Pro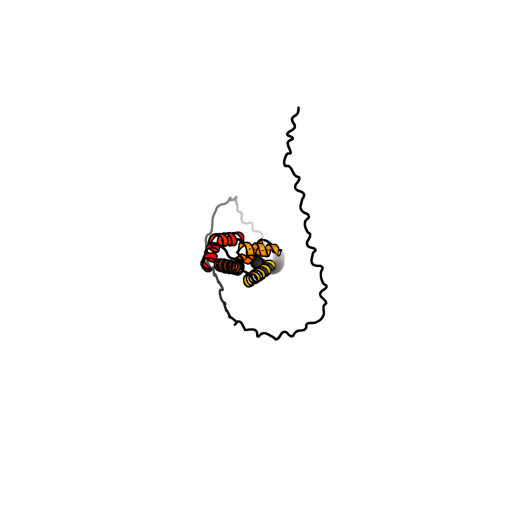tein AF-A0A543I380-F1 (afdb_monomer)

pLDDT: mean 70.92, std 23.46, range [30.67, 98.81]

Nearest PDB structures (foldseek):
  4eqq-assembly1_B  TM=8.992E-01  e=3.651E-05  Streptococcus phage TP-J34

Secondary structure (DSSP, 8-state):
--------------PPPP---PPP-----------------PPPPPPPP------------------------------------------------HHHHHHHHHHHHHHHHHHHHHHHHHHHHHHHHHHHHHHHHHHHHHHHHHHHHHHHHHHHHHHHHHHHHHHHHTSPPHHHHHHHHHHHHHHHHS---HHHHHHHHHHTT--HHHHHHHHHHS---HHHHHHHHHHHHHHHS---HHHHHHHHHHTT--HHHHHHHHHHTT-

Solvent-accessible surface area (backbone atoms only — not comparable to full-atom values): 17000 Å² total; per-residue (Å²): 139,77,91,80,90,74,88,78,79,91,72,76,81,83,73,80,75,82,78,80,76,77,76,76,84,77,80,74,81,82,74,93,68,86,80,94,71,84,83,75,84,81,83,82,80,83,81,80,88,81,88,79,90,82,83,87,80,87,83,85,80,87,86,87,81,85,84,87,90,85,86,90,89,81,90,84,87,85,82,86,88,84,88,84,89,79,91,83,86,85,86,91,78,81,80,86,60,77,73,60,56,64,56,47,57,52,51,52,52,55,47,53,53,50,51,52,53,50,50,55,50,50,53,51,52,50,50,55,50,50,54,49,53,51,50,56,51,50,53,49,49,54,50,53,50,51,50,52,51,51,53,50,50,53,52,52,53,50,54,52,51,52,55,50,50,54,52,55,72,71,46,82,48,71,67,32,54,53,36,31,56,51,53,51,55,44,60,74,74,44,60,50,26,75,55,38,47,32,51,51,35,36,73,72,69,40,51,70,66,33,17,47,48,18,63,71,69,52,94,71,64,58,46,58,26,28,26,49,41,42,43,56,47,56,76,77,44,91,68,54,62,66,56,48,30,53,50,35,38,72,49,43,29,51,72,67,28,15,51,47,4,38,46,71,69,75,79

Mean predicted aligned error: 21.41 Å

InterPro domains:
  IPR009148 Peptidoglycan hydrolase PcsB-like [PR01852] (142-169)
  IPR009148 Peptidoglycan hydrolase PcsB-like [PR01852] (253-267)
  IPR011434 Putative host cell surface-exposed lipoprotein Ltp-like, HTH region [PF07553] (176-218)
  IPR011434 Putative host cell surface-exposed lipoprotein Ltp-like, HTH region [PF07553] (221-264)
  IPR036388 Winged helix-like DNA-binding domain superfamily [G3DSA:1.10.10.10] (176-219)
  IPR036388 Winged helix-like DNA-binding domain superfamily [G3DSA:1.10.10.10] (220-265)

Radius of gyration: 53.03 Å; Cα contacts (8 Å, |Δi|>4): 114; chains: 1; bounding box: 110×85×146 Å

Structure (mmCIF, N/CA/C/O backbone):
data_AF-A0A543I380-F1
#
_entry.id   AF-A0A543I380-F1
#
loop_
_atom_site.group_PDB
_atom_site.id
_atom_site.type_symbol
_atom_site.label_atom_id
_atom_site.label_alt_id
_atom_site.label_comp_id
_atom_site.label_asym_id
_atom_site.label_entity_id
_atom_site.label_seq_id
_atom_site.pdbx_PDB_ins_code
_atom_site.Cartn_x
_atom_site.Cartn_y
_atom_site.Cartn_z
_atom_site.occupancy
_atom_site.B_iso_or_equiv
_atom_site.auth_seq_id
_atom_site.auth_comp_id
_atom_site.auth_asym_id
_atom_site.auth_atom_id
_atom_site.pdbx_PDB_model_num
ATOM 1 N N . MET A 1 1 ? -52.639 55.694 26.201 1.00 44.25 1 MET A N 1
ATOM 2 C CA . MET A 1 1 ? -51.298 56.238 25.906 1.00 44.25 1 MET A CA 1
ATOM 3 C C . MET A 1 1 ? -50.280 55.361 26.609 1.00 44.25 1 MET A C 1
ATOM 5 O O . MET A 1 1 ? -50.322 55.322 27.825 1.00 44.25 1 MET A O 1
ATOM 9 N N . SER A 1 2 ? -49.393 54.614 25.975 1.00 48.31 2 SER A N 1
ATOM 10 C CA . SER A 1 2 ? -49.110 54.415 24.557 1.00 48.31 2 SER A CA 1
ATOM 11 C C . SER A 1 2 ? -48.321 53.112 24.439 1.00 48.31 2 SER A C 1
ATOM 13 O O . SER A 1 2 ? -47.555 52.766 25.337 1.00 48.31 2 SER A O 1
ATOM 15 N N . ASP A 1 3 ? -48.553 52.423 23.333 1.00 62.22 3 ASP A N 1
ATOM 16 C CA . ASP A 1 3 ? -47.834 51.265 22.817 1.00 62.22 3 ASP A CA 1
ATOM 17 C C . ASP A 1 3 ? -46.313 51.456 22.817 1.00 62.22 3 ASP A C 1
ATOM 19 O O . ASP A 1 3 ? -45.864 52.564 22.557 1.00 62.22 3 ASP A O 1
ATOM 23 N N . TYR A 1 4 ? -45.544 50.384 23.044 1.00 48.34 4 TYR A N 1
ATOM 24 C CA . TYR A 1 4 ? -44.313 50.070 22.297 1.00 48.34 4 TYR A CA 1
ATOM 25 C C . TYR A 1 4 ? -43.830 48.654 22.673 1.00 48.34 4 TYR A C 1
ATOM 27 O O . TYR A 1 4 ? -42.981 48.454 23.538 1.00 48.34 4 TYR A O 1
ATOM 35 N N . TRP A 1 5 ? -44.405 47.650 22.006 1.00 46.34 5 TRP A N 1
ATOM 36 C CA . TRP A 1 5 ? -43.743 46.366 21.777 1.00 46.34 5 TRP A CA 1
ATOM 37 C C . TRP A 1 5 ? -42.721 46.579 20.655 1.00 46.34 5 TRP A C 1
ATOM 39 O O . TRP A 1 5 ? -43.101 46.715 19.496 1.00 46.34 5 TRP A O 1
ATOM 49 N N . GLY A 1 6 ? -41.439 46.670 21.007 1.00 54.97 6 GLY A N 1
ATOM 50 C CA . GLY A 1 6 ? -40.334 46.713 20.052 1.00 54.97 6 GLY A CA 1
ATOM 51 C C . GLY A 1 6 ? -39.779 45.313 19.817 1.00 54.97 6 GLY A C 1
ATOM 52 O O . GLY A 1 6 ? -39.240 44.702 20.738 1.00 54.97 6 GLY A O 1
ATOM 53 N N . GLN A 1 7 ? -39.934 44.823 18.585 1.00 57.09 7 GLN A N 1
ATOM 54 C CA . GLN A 1 7 ? -39.141 43.752 17.985 1.00 57.09 7 GLN A CA 1
ATOM 55 C C . GLN A 1 7 ? -37.654 43.884 18.358 1.00 57.09 7 GLN A C 1
ATOM 57 O O . GLN A 1 7 ? -37.026 44.870 17.989 1.00 57.09 7 GLN A O 1
ATOM 62 N N . ASN A 1 8 ? -37.096 42.859 19.004 1.00 52.56 8 ASN A N 1
ATOM 63 C CA . ASN A 1 8 ? -35.673 42.546 18.908 1.00 52.56 8 ASN A CA 1
ATOM 64 C C . ASN A 1 8 ? -35.561 41.259 18.089 1.00 52.56 8 ASN A C 1
ATOM 66 O O . ASN A 1 8 ? -35.921 40.168 18.533 1.00 52.56 8 ASN A O 1
ATOM 70 N N . ASP A 1 9 ? -35.139 41.437 16.848 1.00 55.06 9 ASP A N 1
ATOM 71 C CA . ASP A 1 9 ? -34.677 40.417 15.930 1.00 55.06 9 ASP A CA 1
ATOM 72 C C . ASP A 1 9 ? -33.408 39.754 16.482 1.00 55.06 9 ASP A C 1
ATOM 74 O O . ASP A 1 9 ? -32.369 40.372 16.693 1.00 55.06 9 ASP A O 1
ATOM 78 N N . GLY A 1 10 ? -33.509 38.453 16.752 1.00 55.81 10 GLY A N 1
ATOM 79 C CA . GLY A 1 10 ? -32.414 37.617 17.234 1.00 55.81 10 GLY A CA 1
ATOM 80 C C . GLY A 1 10 ? -31.362 37.334 16.162 1.00 55.81 10 GLY A C 1
ATOM 81 O O . GLY A 1 10 ? -31.196 36.188 15.751 1.00 55.81 10 GLY A O 1
ATOM 82 N N . THR A 1 11 ? -30.630 38.358 15.733 1.00 56.56 11 THR A N 1
ATOM 83 C CA . THR A 1 11 ? -29.361 38.202 15.014 1.00 56.56 11 THR A CA 1
ATOM 84 C C . THR A 1 11 ? -28.232 38.757 15.868 1.00 56.56 11 THR A C 1
ATOM 86 O O . THR A 1 11 ? -27.758 39.873 15.662 1.00 56.56 11 THR A O 1
ATOM 89 N N . GLU A 1 12 ? -27.787 37.966 16.842 1.00 56.53 12 GLU A N 1
ATOM 90 C CA . GLU A 1 12 ? -26.464 38.174 17.421 1.00 56.53 12 GLU A CA 1
ATOM 91 C C . GLU A 1 12 ? -25.412 37.827 16.353 1.00 56.53 12 GLU A C 1
ATOM 93 O O . GLU A 1 12 ? -25.469 36.738 15.771 1.00 56.53 12 GLU A O 1
ATOM 98 N N . PRO A 1 13 ? -24.434 38.702 16.063 1.00 55.03 13 PRO A N 1
ATOM 99 C CA . PRO A 1 13 ? -23.269 38.290 15.304 1.00 55.03 13 PRO A CA 1
ATOM 100 C C . PRO A 1 13 ? -22.478 37.302 16.163 1.00 55.03 13 PRO A C 1
ATOM 102 O O . PRO A 1 13 ? -21.872 37.679 17.166 1.00 55.03 13 PRO A O 1
ATOM 105 N N . THR A 1 14 ? -22.473 36.029 15.766 1.00 60.47 14 THR A N 1
ATOM 106 C CA . THR A 1 14 ? -21.545 35.021 16.286 1.00 60.47 14 THR A CA 1
ATOM 107 C C . THR A 1 14 ? -20.122 35.548 16.149 1.00 60.47 14 THR A C 1
ATOM 109 O O . THR A 1 14 ? -19.558 35.567 15.052 1.00 60.47 14 THR A O 1
ATOM 112 N N . GLN A 1 15 ? -19.544 36.005 17.257 1.00 57.22 15 GLN A N 1
ATOM 113 C CA . GLN A 1 15 ? -18.127 36.319 17.313 1.00 57.22 15 GLN A CA 1
ATOM 114 C C . GLN A 1 15 ? -17.329 35.018 17.149 1.00 57.22 15 GLN A C 1
ATOM 116 O O . GLN A 1 15 ? -17.664 34.021 17.797 1.00 57.22 15 GLN A O 1
ATOM 121 N N . PRO A 1 16 ? -16.291 34.975 16.295 1.00 63.44 16 PRO A N 1
ATOM 122 C CA . PRO A 1 16 ? -15.438 33.803 16.213 1.00 63.44 16 PRO A CA 1
ATOM 123 C C . PRO A 1 16 ? -14.667 33.658 17.529 1.00 63.44 16 PRO A C 1
ATOM 125 O O . PRO A 1 16 ? -13.969 34.574 17.963 1.00 63.44 16 PRO A O 1
ATOM 128 N N . MET A 1 17 ? -14.803 32.491 18.157 1.00 63.75 17 MET A N 1
ATOM 129 C CA . MET A 1 17 ? -14.010 32.084 19.316 1.00 63.75 17 MET A CA 1
ATOM 130 C C . MET A 1 17 ? -12.511 32.293 19.020 1.00 63.75 17 MET A C 1
ATOM 132 O O . MET A 1 17 ? -12.060 31.914 17.933 1.00 63.75 17 MET A O 1
ATOM 136 N N . PRO A 1 18 ? -11.712 32.852 19.947 1.00 55.38 18 PRO A N 1
ATOM 137 C CA . PRO A 1 18 ? -10.273 32.933 19.758 1.00 55.38 18 PRO A CA 1
ATOM 138 C C . PRO A 1 18 ? -9.696 31.514 19.709 1.00 55.38 18 PRO A C 1
ATOM 140 O O . PRO A 1 18 ? -9.780 30.754 20.672 1.00 55.38 18 PRO A O 1
ATOM 143 N N . GLN A 1 19 ? -9.116 31.163 18.562 1.00 52.97 19 GLN A N 1
ATOM 144 C CA . GLN A 1 19 ? -8.284 29.978 18.390 1.00 52.97 19 GLN A CA 1
ATOM 145 C C . GLN A 1 19 ? -7.151 30.041 19.420 1.00 52.97 19 GLN A C 1
ATOM 147 O O . GLN A 1 19 ? -6.227 30.846 19.289 1.00 52.97 19 GLN A O 1
ATOM 152 N N . ALA A 1 20 ? -7.228 29.213 20.461 1.00 48.66 20 ALA A N 1
ATOM 153 C CA . ALA A 1 20 ? -6.112 28.978 21.361 1.00 48.66 20 ALA A CA 1
ATOM 154 C C . ALA A 1 20 ? -5.020 28.256 20.561 1.00 48.66 20 ALA A C 1
ATOM 156 O O . ALA A 1 20 ? -5.041 27.037 20.402 1.00 48.66 20 ALA A O 1
ATOM 157 N N . GLY A 1 21 ? -4.099 29.037 19.995 1.00 44.19 21 GLY A N 1
ATOM 158 C CA . GLY A 1 21 ? -2.898 28.531 19.354 1.00 44.19 21 GLY A CA 1
ATOM 159 C C . GLY A 1 21 ? -2.091 27.734 20.368 1.00 44.19 21 GLY A C 1
ATOM 160 O O . GLY A 1 21 ? -1.507 28.297 21.291 1.00 44.19 21 GLY A O 1
ATOM 161 N N . PHE A 1 22 ? -2.071 26.417 20.198 1.00 56.62 22 PHE A N 1
ATOM 162 C CA . PHE A 1 22 ? -1.100 25.558 20.854 1.00 56.62 22 PHE A CA 1
ATOM 163 C C . PHE A 1 22 ? 0.284 25.974 20.326 1.00 56.62 22 PHE A C 1
ATOM 165 O O . PHE A 1 22 ? 0.496 25.913 19.110 1.00 56.62 22 PHE A O 1
ATOM 172 N N . PRO A 1 23 ? 1.214 26.467 21.163 1.00 64.69 23 PRO A N 1
ATOM 173 C CA . PRO A 1 23 ? 2.541 26.815 20.677 1.00 64.69 23 PRO A CA 1
ATOM 174 C C . PRO A 1 23 ? 3.239 25.541 20.174 1.00 64.69 23 PRO A C 1
ATOM 176 O O . PRO A 1 23 ? 3.111 24.490 20.812 1.00 64.69 23 PRO A O 1
ATOM 179 N N . PRO A 1 24 ? 3.975 25.593 19.049 1.00 63.34 24 PRO A N 1
ATOM 180 C CA . PRO A 1 24 ? 4.767 24.450 18.611 1.00 63.34 24 PRO A CA 1
ATOM 181 C C . PRO A 1 24 ? 5.788 24.096 19.704 1.00 63.34 24 PRO A C 1
ATOM 183 O O . PRO A 1 24 ? 6.313 25.009 20.356 1.00 63.34 24 PRO A O 1
ATOM 186 N N . PRO A 1 25 ? 6.095 22.804 19.928 1.00 61.28 25 PRO A N 1
ATOM 187 C CA . PRO A 1 25 ? 7.132 22.424 20.874 1.00 61.28 25 PRO A CA 1
ATOM 188 C C . PRO A 1 25 ? 8.457 23.048 20.424 1.00 61.28 25 PRO A C 1
ATOM 190 O O . PRO A 1 25 ? 9.000 22.714 19.373 1.00 61.28 25 PRO A O 1
ATOM 193 N N . GLN A 1 26 ? 8.945 24.001 21.217 1.00 53.41 26 GLN A N 1
ATOM 194 C CA . GLN A 1 26 ? 10.265 24.601 21.064 1.00 53.41 26 GLN A CA 1
ATOM 195 C C . GLN A 1 26 ? 11.295 23.472 21.127 1.00 53.41 26 GLN A C 1
ATOM 197 O O . GLN A 1 26 ? 11.383 22.757 22.128 1.00 53.41 26 GLN A O 1
ATOM 202 N N . GLY A 1 27 ? 12.030 23.290 20.029 1.00 48.84 27 GLY A N 1
ATOM 203 C CA . GLY A 1 27 ? 13.069 22.281 19.908 1.00 48.84 27 GLY A CA 1
ATOM 204 C C . GLY A 1 27 ? 14.097 22.438 21.021 1.00 48.84 27 GLY A C 1
ATOM 205 O O . GLY A 1 27 ? 14.838 23.417 21.066 1.00 48.84 27 GLY A O 1
ATOM 206 N N . GLN A 1 28 ? 14.149 21.456 21.915 1.00 46.78 28 GLN A N 1
ATOM 207 C CA . GLN A 1 28 ? 15.320 21.255 22.755 1.00 46.78 28 GLN A CA 1
ATOM 208 C C . GLN A 1 28 ? 16.456 20.799 21.827 1.00 46.78 28 GLN A C 1
ATOM 210 O O . GLN A 1 28 ? 16.250 19.852 21.060 1.00 46.78 28 GLN A O 1
ATOM 215 N N . PRO A 1 29 ? 17.639 21.440 21.835 1.00 49.78 29 PRO A N 1
ATOM 216 C CA . PRO A 1 29 ? 18.769 20.919 21.088 1.00 49.78 29 PRO A CA 1
ATOM 217 C C . PRO A 1 29 ? 19.150 19.570 21.698 1.00 49.78 29 PRO A C 1
ATOM 219 O O . PRO A 1 29 ? 19.488 19.484 22.880 1.00 49.78 29 PRO A O 1
ATOM 222 N N . TYR A 1 30 ? 19.081 18.507 20.898 1.00 50.88 30 TYR A N 1
ATOM 223 C CA . TYR A 1 30 ? 19.645 17.219 21.278 1.00 50.88 30 TYR A CA 1
ATOM 224 C C . TYR A 1 30 ? 21.147 17.410 21.506 1.00 50.88 30 TYR A C 1
ATOM 226 O O . TYR A 1 30 ? 21.925 17.563 20.566 1.00 50.88 30 TYR A O 1
ATOM 234 N N . SER A 1 31 ? 21.537 17.441 22.779 1.00 47.88 31 SER A N 1
ATOM 235 C CA . SER A 1 31 ? 22.926 17.364 23.208 1.00 47.88 31 SER A CA 1
ATOM 236 C C . SER A 1 31 ? 23.491 16.027 22.736 1.00 47.88 31 SER A C 1
ATOM 238 O O . SER A 1 31 ? 23.079 14.959 23.189 1.00 47.88 31 SER A O 1
ATOM 240 N N . SER A 1 32 ? 24.415 16.087 21.782 1.00 57.62 32 SER A N 1
ATOM 241 C CA . SER A 1 32 ? 25.214 14.964 21.313 1.00 57.62 32 SER A CA 1
ATOM 242 C C . SER A 1 32 ? 26.241 14.589 22.383 1.00 57.62 32 SER A C 1
ATOM 244 O O . SER A 1 32 ? 27.410 14.962 22.287 1.00 57.62 32 SER A O 1
ATOM 246 N N . ALA A 1 33 ? 25.817 13.888 23.429 1.00 49.84 33 ALA A N 1
ATOM 247 C CA . ALA A 1 33 ? 26.742 13.309 24.391 1.00 49.84 33 ALA A CA 1
ATOM 248 C C . ALA A 1 33 ? 26.147 12.070 25.063 1.00 49.84 33 ALA A C 1
ATOM 250 O O . ALA A 1 33 ? 25.175 12.162 25.801 1.00 49.84 33 ALA A O 1
ATOM 251 N N . ALA A 1 34 ? 26.837 10.951 24.832 1.00 50.06 34 ALA A N 1
ATOM 252 C CA . ALA A 1 34 ? 26.814 9.716 25.603 1.00 50.06 34 ALA A CA 1
ATOM 253 C C . ALA A 1 34 ? 25.490 8.939 25.635 1.00 50.06 34 ALA A C 1
ATOM 255 O O . ALA A 1 34 ? 24.587 9.251 26.394 1.00 50.06 34 ALA A O 1
ATOM 256 N N . LEU A 1 35 ? 25.454 7.847 24.870 1.00 45.38 35 LEU A N 1
ATOM 257 C CA . LEU A 1 35 ? 25.221 6.496 25.393 1.00 45.38 35 LEU A CA 1
ATOM 258 C C . LEU A 1 35 ? 25.697 5.506 24.320 1.00 45.38 35 LEU A C 1
ATOM 260 O O . LEU A 1 35 ? 24.943 4.984 23.504 1.00 45.38 35 LEU A O 1
ATOM 264 N N . THR A 1 36 ? 27.014 5.308 24.287 1.00 52.81 36 THR A N 1
ATOM 265 C CA . THR A 1 36 ? 27.611 4.068 23.793 1.00 52.81 36 THR A CA 1
ATOM 266 C C . THR A 1 36 ? 27.168 2.958 24.733 1.00 52.81 36 THR A C 1
ATOM 268 O O . THR A 1 36 ? 27.803 2.738 25.762 1.00 52.81 36 THR A O 1
ATOM 271 N N . GLU A 1 37 ? 26.066 2.295 24.400 1.00 55.97 37 GLU A N 1
ATOM 272 C CA . GLU A 1 37 ? 25.723 1.012 24.994 1.00 55.97 37 GLU A CA 1
ATOM 273 C C . GLU A 1 37 ? 25.751 -0.070 23.912 1.00 55.97 37 GLU A C 1
ATOM 275 O O . GLU A 1 37 ? 25.275 0.072 22.785 1.00 55.97 37 GLU A O 1
ATOM 280 N N . GLU A 1 38 ? 26.474 -1.108 24.279 1.00 59.00 38 GLU A N 1
ATOM 281 C CA . GLU A 1 38 ? 27.065 -2.178 23.505 1.00 59.00 38 GLU A CA 1
ATOM 282 C C . GLU A 1 38 ? 25.997 -3.090 22.877 1.00 59.00 38 GLU A C 1
ATOM 284 O O . GLU A 1 38 ? 25.323 -3.866 23.553 1.00 59.00 38 GLU A O 1
ATOM 289 N N . LEU A 1 39 ? 25.838 -3.022 21.552 1.00 49.12 39 LEU A N 1
ATOM 290 C CA . LEU A 1 39 ? 25.000 -3.965 20.810 1.00 49.12 39 LEU A CA 1
ATOM 291 C C . LEU A 1 39 ? 25.681 -5.341 20.747 1.00 49.12 39 LEU A C 1
ATOM 293 O O . LEU A 1 39 ? 26.528 -5.602 19.891 1.00 49.12 39 LEU A O 1
ATOM 297 N N . ALA A 1 40 ? 25.259 -6.247 21.629 1.00 63.75 40 ALA A N 1
ATOM 298 C CA . ALA A 1 40 ? 25.564 -7.671 21.544 1.00 63.75 40 ALA A CA 1
ATOM 299 C C . ALA A 1 40 ? 25.066 -8.274 20.203 1.00 63.75 40 ALA A C 1
ATOM 301 O O . ALA A 1 40 ? 23.923 -8.028 19.796 1.00 63.75 40 ALA A O 1
ATOM 302 N N . PRO A 1 41 ? 25.864 -9.099 19.493 1.00 63.44 41 PRO A N 1
ATOM 303 C CA . PRO A 1 41 ? 25.493 -9.574 18.161 1.00 63.44 41 PRO A CA 1
ATOM 304 C C . PRO A 1 41 ? 24.447 -10.702 18.212 1.00 63.44 41 PRO A C 1
ATOM 306 O O . PRO A 1 41 ? 24.724 -11.817 18.659 1.00 63.44 41 PRO A O 1
ATOM 309 N N . LYS A 1 42 ? 23.241 -10.458 17.676 1.00 60.69 42 LYS A N 1
ATOM 310 C CA . LYS A 1 42 ? 22.239 -11.516 17.451 1.00 60.69 42 LYS A CA 1
ATOM 311 C C . LYS A 1 42 ? 22.617 -12.399 16.248 1.00 60.69 42 LYS A C 1
ATOM 313 O O . LYS A 1 42 ? 22.855 -11.930 15.136 1.00 60.69 42 LYS A O 1
ATOM 318 N N . LYS A 1 43 ? 22.641 -13.711 16.499 1.00 52.88 43 LYS A N 1
ATOM 319 C CA . LYS A 1 43 ? 22.976 -14.823 15.591 1.00 52.88 43 LYS A CA 1
ATOM 320 C C . LYS A 1 43 ? 22.106 -14.837 14.319 1.00 52.88 43 LYS A C 1
ATOM 322 O O . LYS A 1 43 ? 20.896 -15.033 14.394 1.00 52.88 43 LYS A O 1
ATOM 327 N N . LYS A 1 44 ? 22.733 -14.704 13.140 1.00 45.69 44 LYS A N 1
ATOM 328 C CA . LYS A 1 44 ? 22.093 -14.891 11.821 1.00 45.69 44 LYS A CA 1
ATOM 329 C C . LYS A 1 44 ? 21.687 -16.355 11.621 1.00 45.69 44 LYS A C 1
ATOM 331 O O . LYS A 1 44 ? 22.538 -17.241 11.613 1.00 45.69 44 LYS A O 1
ATOM 336 N N . MET A 1 45 ? 20.398 -16.605 11.401 1.00 49.44 45 MET A N 1
ATOM 337 C CA . MET A 1 45 ? 19.895 -17.907 10.960 1.00 49.44 45 MET A CA 1
ATOM 338 C C . MET A 1 45 ? 19.993 -17.982 9.428 1.00 49.44 45 MET A C 1
ATOM 340 O O . MET A 1 45 ? 19.420 -17.161 8.712 1.00 49.44 45 MET A O 1
ATOM 344 N N . SER A 1 46 ? 20.776 -18.937 8.926 1.00 51.81 46 SER A N 1
ATOM 345 C CA . SER A 1 46 ? 21.020 -19.162 7.501 1.00 51.81 46 SER A CA 1
ATOM 346 C C . SER A 1 46 ? 19.757 -19.660 6.795 1.00 51.81 46 SER A C 1
ATOM 348 O O . SER A 1 46 ? 19.277 -20.754 7.096 1.00 51.81 46 SER A O 1
ATOM 350 N N . ARG A 1 47 ? 19.244 -18.914 5.811 1.00 49.09 47 ARG A N 1
ATOM 351 C CA . ARG A 1 47 ? 18.264 -19.460 4.861 1.00 49.09 47 ARG A CA 1
ATOM 352 C C . ARG A 1 47 ? 19.012 -20.189 3.747 1.00 49.09 47 ARG A C 1
ATOM 354 O O . ARG A 1 47 ? 19.862 -19.611 3.074 1.00 49.09 47 ARG A O 1
ATOM 361 N N . GLY A 1 48 ? 18.734 -21.485 3.634 1.00 49.03 48 GLY A N 1
ATOM 362 C CA . GLY A 1 48 ? 19.396 -22.415 2.727 1.00 49.03 48 GLY A CA 1
ATOM 363 C C . GLY A 1 48 ? 19.230 -22.057 1.250 1.00 49.03 48 GLY A C 1
ATOM 364 O O . GLY A 1 48 ? 18.184 -21.585 0.809 1.00 49.03 48 GLY A O 1
ATOM 365 N N . LYS A 1 49 ? 20.300 -22.323 0.497 1.00 43.91 49 LYS A N 1
ATOM 366 C CA . LYS A 1 49 ? 20.381 -22.241 -0.963 1.00 43.91 49 LYS A CA 1
ATOM 367 C C . LYS A 1 49 ? 19.405 -23.234 -1.598 1.00 43.91 49 LYS A C 1
ATOM 369 O O . LYS A 1 49 ? 19.408 -24.407 -1.232 1.00 43.91 49 LYS A O 1
ATOM 374 N N . LYS A 1 50 ? 18.652 -22.799 -2.610 1.00 44.16 50 LYS A N 1
ATOM 375 C CA . LYS A 1 50 ? 18.069 -23.704 -3.607 1.00 44.16 50 LYS A CA 1
ATOM 376 C C . LYS A 1 50 ? 18.705 -23.406 -4.958 1.00 44.16 50 LYS A C 1
ATOM 378 O O . LYS A 1 50 ? 18.520 -22.337 -5.526 1.00 44.16 50 LYS A O 1
ATOM 383 N N . VAL A 1 51 ? 19.517 -24.364 -5.389 1.00 46.56 51 VAL A N 1
ATOM 384 C CA . VAL A 1 51 ? 20.126 -24.478 -6.712 1.00 46.56 51 VAL A CA 1
ATOM 385 C C . VAL A 1 51 ? 19.034 -24.965 -7.664 1.00 46.56 51 VAL A C 1
ATOM 387 O O . VAL A 1 51 ? 18.425 -26.000 -7.409 1.00 46.56 51 VAL A O 1
ATOM 390 N N . GLY A 1 52 ? 18.770 -24.207 -8.726 1.00 40.12 52 GLY A N 1
ATOM 391 C CA . GLY A 1 52 ? 17.820 -24.551 -9.783 1.00 40.12 52 GLY A CA 1
ATOM 392 C C . GLY A 1 52 ? 18.481 -24.385 -11.143 1.00 40.12 52 GLY A C 1
ATOM 393 O O . GLY A 1 52 ? 18.436 -23.314 -11.735 1.00 40.12 52 GLY A O 1
ATOM 394 N N . LEU A 1 53 ? 19.140 -25.453 -11.580 1.00 36.19 53 LEU A N 1
ATOM 395 C CA . LEU A 1 53 ? 19.681 -25.678 -12.914 1.00 36.19 53 LEU A CA 1
ATOM 396 C C . LEU A 1 53 ? 18.522 -25.778 -13.922 1.00 36.19 53 LEU A C 1
ATOM 398 O O . LEU A 1 53 ? 17.715 -26.693 -13.801 1.00 36.19 53 LEU A O 1
ATOM 402 N N . TRP A 1 54 ? 18.459 -24.892 -14.918 1.00 33.91 54 TRP A N 1
ATOM 403 C CA . TRP A 1 54 ? 17.724 -25.143 -16.164 1.00 33.91 54 TRP A CA 1
ATOM 404 C C . TRP A 1 54 ? 18.602 -24.768 -17.354 1.00 33.91 54 TRP A C 1
ATOM 406 O O . TRP A 1 54 ? 18.646 -23.636 -17.826 1.00 33.91 54 TRP A O 1
ATOM 416 N N . THR A 1 55 ? 19.352 -25.769 -17.794 1.00 36.62 55 THR A N 1
ATOM 417 C CA . THR A 1 55 ? 19.928 -25.885 -19.129 1.00 36.62 55 THR A CA 1
ATOM 418 C C . THR A 1 55 ? 18.872 -26.406 -20.098 1.00 36.62 55 THR A C 1
ATOM 420 O O . THR A 1 55 ? 18.179 -27.368 -19.772 1.00 36.62 55 THR A O 1
ATOM 423 N N . GLY A 1 56 ? 18.869 -25.884 -21.324 1.00 30.67 56 GLY A N 1
ATOM 424 C CA . GLY A 1 56 ? 18.494 -26.667 -22.505 1.00 30.67 56 GLY A CA 1
ATOM 425 C C . GLY A 1 56 ? 17.236 -26.199 -23.230 1.00 30.67 56 GLY A C 1
ATOM 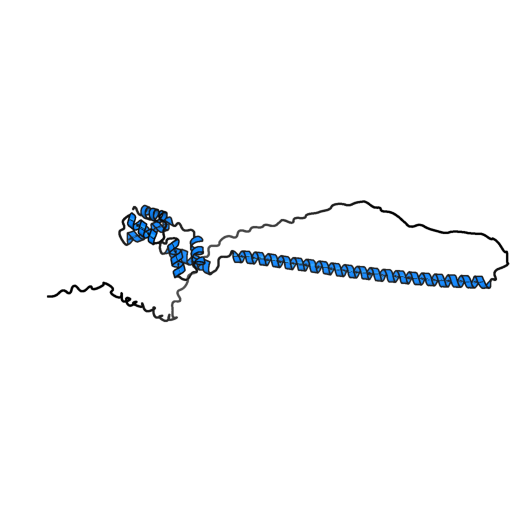426 O O . GLY A 1 56 ? 16.130 -26.315 -22.719 1.00 30.67 56 GLY A O 1
ATOM 427 N N . GLY A 1 57 ? 17.420 -25.735 -24.467 1.00 31.73 57 GLY A N 1
ATOM 428 C CA . GLY A 1 57 ? 16.322 -25.452 -25.388 1.00 31.73 57 GLY A CA 1
ATOM 429 C C . GLY A 1 57 ? 16.775 -24.866 -26.724 1.00 31.73 57 GLY A C 1
ATOM 430 O O . GLY A 1 57 ? 16.211 -23.878 -27.174 1.00 31.73 57 GLY A O 1
ATOM 431 N N . ILE A 1 58 ? 17.822 -25.436 -27.332 1.00 37.75 58 ILE A N 1
ATOM 432 C CA . ILE A 1 58 ? 18.204 -25.171 -28.727 1.00 37.75 58 ILE A CA 1
ATOM 433 C C . ILE A 1 58 ? 17.067 -25.668 -29.627 1.00 37.75 58 ILE A C 1
ATOM 435 O O . ILE A 1 58 ? 16.787 -26.863 -29.677 1.00 37.75 58 ILE A O 1
ATOM 439 N N . LEU A 1 59 ? 16.412 -24.743 -30.325 1.00 35.12 59 LEU A N 1
ATOM 440 C CA . LEU A 1 59 ? 15.400 -25.024 -31.338 1.00 35.12 59 LEU A CA 1
ATOM 441 C C . LEU A 1 59 ? 16.065 -24.898 -32.716 1.00 35.12 59 LEU A C 1
ATOM 443 O O . LEU A 1 59 ? 16.092 -23.837 -33.332 1.00 35.12 59 LEU A O 1
ATOM 447 N N . THR A 1 60 ? 16.673 -25.991 -33.175 1.00 37.62 60 THR A N 1
ATOM 448 C CA . THR A 1 60 ? 17.106 -26.162 -34.567 1.00 37.62 60 THR A CA 1
ATOM 449 C C . THR A 1 60 ? 15.883 -26.412 -35.443 1.00 37.62 60 THR A C 1
ATOM 451 O O . THR A 1 60 ? 15.287 -27.485 -35.370 1.00 37.62 60 THR A O 1
ATOM 454 N N . VAL A 1 61 ? 15.536 -25.450 -36.298 1.00 37.94 61 VAL A N 1
ATOM 455 C CA . VAL A 1 61 ? 14.613 -25.665 -37.419 1.00 37.94 61 VAL A CA 1
ATOM 456 C C . VAL A 1 61 ? 15.429 -25.687 -38.710 1.00 37.94 61 VAL A C 1
ATOM 458 O O . VAL A 1 61 ? 15.918 -24.666 -39.186 1.00 37.94 61 VAL A O 1
ATOM 461 N N . LEU A 1 62 ? 15.594 -26.900 -39.234 1.00 36.91 62 LEU A N 1
ATOM 462 C CA . LEU A 1 62 ? 16.048 -27.220 -40.583 1.00 36.91 62 LEU A CA 1
ATOM 463 C C . LEU A 1 62 ? 14.868 -27.017 -41.544 1.00 36.91 62 LEU A C 1
ATOM 465 O O . LEU A 1 62 ? 13.857 -27.703 -41.415 1.00 36.91 62 LEU A O 1
ATOM 469 N N . VAL A 1 63 ? 15.004 -26.125 -42.527 1.00 43.56 63 VAL A N 1
ATOM 470 C CA . VAL A 1 63 ? 14.138 -26.104 -43.716 1.00 43.56 63 VAL A CA 1
ATOM 471 C C . VAL A 1 63 ? 15.015 -26.348 -44.937 1.00 43.56 63 VAL A C 1
ATOM 473 O O . VAL A 1 63 ? 15.791 -25.490 -45.349 1.00 43.56 63 VAL A O 1
ATOM 476 N N . VAL A 1 64 ? 14.883 -27.555 -45.486 1.00 43.38 64 VAL A N 1
ATOM 477 C CA . VAL A 1 64 ? 15.370 -27.972 -46.803 1.00 43.38 64 VAL A CA 1
ATOM 478 C C . VAL A 1 64 ? 14.143 -28.364 -47.620 1.00 43.38 64 VAL A C 1
ATOM 480 O O . VAL A 1 64 ? 13.506 -29.365 -47.313 1.00 43.38 64 VAL A O 1
ATOM 483 N N . ILE A 1 65 ? 13.831 -27.581 -48.653 1.00 45.03 65 ILE A N 1
ATOM 484 C CA . ILE A 1 65 ? 12.986 -27.922 -49.814 1.00 45.03 65 ILE A CA 1
ATOM 485 C C . ILE A 1 65 ? 13.618 -27.100 -50.962 1.00 45.03 65 ILE A C 1
ATOM 487 O O . ILE A 1 65 ? 13.717 -25.886 -50.834 1.00 45.03 65 ILE A O 1
ATOM 491 N N . GLY A 1 66 ? 14.244 -27.648 -52.011 1.00 31.55 66 GLY A N 1
ATOM 492 C CA . GLY A 1 66 ? 13.763 -28.696 -52.919 1.00 31.55 66 GLY A CA 1
ATOM 493 C C . GLY A 1 66 ? 12.975 -28.037 -54.067 1.00 31.55 66 GLY A C 1
ATOM 494 O O . GLY A 1 66 ? 11.765 -27.942 -53.980 1.00 31.55 66 GLY A O 1
ATOM 495 N N . ALA A 1 67 ? 13.625 -27.299 -54.971 1.00 32.34 67 ALA A N 1
ATOM 496 C CA . ALA A 1 67 ? 14.009 -27.726 -56.325 1.00 32.34 67 ALA A CA 1
ATOM 497 C C . ALA A 1 67 ? 12.873 -27.794 -57.386 1.00 32.34 67 ALA A C 1
ATOM 499 O O . ALA A 1 67 ? 11.881 -28.496 -57.231 1.00 32.34 67 ALA A O 1
ATOM 500 N N . THR A 1 68 ? 13.185 -27.190 -58.544 1.00 33.28 68 THR A N 1
ATOM 501 C CA . THR A 1 68 ? 12.829 -27.581 -59.929 1.00 33.28 68 THR A CA 1
ATOM 502 C C . THR A 1 68 ? 11.698 -26.849 -60.694 1.00 33.28 68 THR A C 1
ATOM 504 O O . THR A 1 68 ? 10.542 -26.836 -60.290 1.00 33.28 68 THR A O 1
ATOM 507 N N . SER A 1 69 ? 12.087 -26.387 -61.900 1.00 37.91 69 SER A N 1
ATOM 508 C CA . SER A 1 69 ? 11.416 -26.584 -63.210 1.00 37.91 69 SER A CA 1
ATOM 509 C C . SER A 1 69 ? 10.647 -25.432 -63.893 1.00 37.91 69 SER A C 1
ATOM 511 O O . SER A 1 69 ? 9.766 -24.824 -63.302 1.00 37.91 69 SER A O 1
ATOM 513 N N . GLN A 1 70 ? 10.910 -25.321 -65.216 1.00 37.81 70 GLN A N 1
ATOM 514 C CA . GLN A 1 70 ? 10.014 -24.939 -66.343 1.00 37.81 70 GLN A CA 1
ATOM 515 C C . GLN A 1 70 ? 10.036 -23.504 -66.937 1.00 37.81 70 GLN A C 1
ATOM 517 O O . GLN A 1 70 ? 9.174 -22.675 -66.678 1.00 37.81 70 GLN A O 1
ATOM 522 N N . GLN A 1 71 ? 11.044 -23.241 -67.780 1.00 32.19 71 GLN A N 1
ATOM 523 C CA . GLN A 1 71 ? 10.999 -23.036 -69.253 1.00 32.19 71 GLN A CA 1
ATOM 524 C C . GLN A 1 71 ? 9.670 -22.601 -69.969 1.00 32.19 71 GLN A C 1
ATOM 526 O O . GLN A 1 71 ? 8.836 -23.453 -70.249 1.00 32.19 71 GLN A O 1
ATOM 531 N N . GLN A 1 72 ? 9.631 -21.329 -70.445 1.00 35.28 72 GLN A N 1
ATOM 532 C CA . GLN A 1 72 ? 9.300 -20.836 -71.830 1.00 35.28 72 GLN A CA 1
ATOM 533 C C . GLN A 1 72 ? 7.835 -20.969 -72.379 1.00 35.28 72 GLN A C 1
ATOM 535 O O . GLN A 1 72 ? 7.088 -21.754 -71.807 1.00 35.28 72 GLN A O 1
ATOM 540 N N . PRO A 1 73 ? 7.359 -20.330 -73.500 1.00 59.16 73 PRO A N 1
ATOM 541 C CA . PRO A 1 73 ? 7.832 -19.225 -74.387 1.00 59.16 73 PRO A CA 1
ATOM 542 C C . PRO A 1 73 ? 6.795 -18.115 -74.741 1.00 59.16 73 PRO A C 1
ATOM 544 O O . PRO A 1 73 ? 5.593 -18.287 -74.587 1.00 59.16 73 PRO A O 1
ATOM 547 N N . ALA A 1 74 ? 7.263 -17.042 -75.400 1.00 34.62 74 ALA A N 1
ATOM 548 C CA . ALA A 1 74 ? 6.564 -16.349 -76.505 1.00 34.62 74 ALA A CA 1
ATOM 549 C C . ALA A 1 74 ? 7.637 -15.633 -77.369 1.00 34.62 74 ALA A C 1
ATOM 551 O O . ALA A 1 74 ? 8.422 -14.866 -76.825 1.00 34.62 74 ALA A O 1
ATOM 552 N N . ALA A 1 75 ? 7.928 -16.054 -78.610 1.00 34.44 75 ALA A N 1
ATOM 553 C CA . ALA A 1 75 ? 7.180 -15.779 -79.851 1.00 34.44 75 ALA A CA 1
ATOM 554 C C . ALA A 1 75 ? 7.284 -14.286 -80.254 1.00 34.44 75 ALA A C 1
ATOM 556 O O . ALA A 1 75 ? 6.907 -13.437 -79.459 1.00 34.44 75 ALA A O 1
ATOM 557 N N . THR A 1 76 ? 7.735 -13.835 -81.429 1.00 34.34 76 THR A N 1
ATOM 558 C CA . THR A 1 76 ? 8.349 -14.400 -82.652 1.00 34.34 76 THR A CA 1
ATOM 559 C C . THR A 1 76 ? 8.808 -13.170 -83.501 1.00 34.34 76 THR A C 1
ATOM 561 O O . THR A 1 76 ? 8.823 -12.067 -82.953 1.00 34.34 76 THR A O 1
ATOM 564 N N . PRO A 1 77 ? 9.246 -13.263 -84.776 1.00 51.00 77 PRO A N 1
ATOM 565 C CA . PRO A 1 77 ? 10.382 -12.505 -85.294 1.00 51.00 77 PRO A CA 1
ATOM 566 C C . PRO A 1 77 ? 9.957 -11.424 -86.309 1.00 51.00 77 PRO A C 1
ATOM 568 O O . PRO A 1 77 ? 8.779 -11.221 -86.594 1.00 51.00 77 PRO A O 1
ATOM 571 N N . THR A 1 78 ? 10.921 -10.754 -86.933 1.00 36.88 78 THR A N 1
ATOM 572 C CA . THR A 1 78 ? 10.719 -10.196 -88.275 1.00 36.88 78 THR A CA 1
ATOM 573 C C . THR A 1 78 ? 11.917 -10.575 -89.131 1.00 36.88 78 THR A C 1
ATOM 575 O O . THR A 1 78 ? 13.066 -10.317 -88.783 1.00 36.88 78 THR A O 1
ATOM 578 N N . ALA A 1 79 ? 11.566 -11.296 -90.189 1.00 35.72 79 ALA A N 1
ATOM 579 C CA . ALA A 1 79 ? 12.357 -11.932 -91.227 1.00 35.72 79 ALA A CA 1
ATOM 580 C C . ALA A 1 79 ? 12.800 -10.878 -92.265 1.00 35.72 79 ALA A C 1
ATOM 582 O O . ALA A 1 79 ? 12.039 -9.957 -92.546 1.00 35.72 79 ALA A O 1
ATOM 583 N N . GLU A 1 80 ? 14.064 -10.900 -92.705 1.00 41.09 80 GLU A N 1
ATOM 584 C CA . GLU A 1 80 ? 14.506 -11.456 -94.006 1.00 41.09 80 GLU A CA 1
ATOM 585 C C . GLU A 1 80 ? 14.294 -10.462 -95.193 1.00 41.09 80 GLU A C 1
ATOM 587 O O . GLU A 1 80 ? 13.899 -9.323 -94.966 1.00 41.09 80 GLU A O 1
ATOM 592 N N . PRO A 1 81 ? 14.579 -10.813 -96.464 1.00 63.72 81 PRO A N 1
ATOM 593 C CA . PRO A 1 81 ? 15.914 -10.908 -97.074 1.00 63.72 81 PRO A CA 1
ATOM 594 C C . PRO A 1 81 ? 15.932 -10.251 -98.480 1.00 63.72 81 PRO A C 1
ATOM 596 O O . PRO A 1 81 ? 14.902 -9.805 -98.960 1.00 63.72 81 PRO A O 1
ATOM 599 N N . VAL A 1 82 ? 17.075 -10.247 -99.178 1.00 44.03 82 VAL A N 1
ATOM 600 C CA . VAL A 1 82 ? 17.227 -10.479 -100.644 1.00 44.03 82 VAL A CA 1
ATOM 601 C C . VAL A 1 82 ? 18.738 -10.405 -100.949 1.00 44.03 82 VAL A C 1
ATOM 603 O O . VAL A 1 82 ? 19.374 -9.431 -100.573 1.00 44.03 82 VAL A O 1
ATOM 606 N N . ALA A 1 83 ? 19.469 -11.422 -101.414 1.00 34.19 83 ALA A N 1
ATOM 607 C CA . ALA A 1 83 ? 19.310 -12.405 -102.494 1.00 34.19 83 ALA A CA 1
ATOM 608 C C . ALA A 1 83 ? 19.690 -11.892 -103.901 1.00 34.19 83 ALA A C 1
ATOM 610 O O . ALA A 1 83 ? 19.300 -10.800 -104.298 1.00 34.19 83 ALA A O 1
ATOM 611 N N . ALA A 1 84 ? 20.354 -12.806 -104.631 1.00 35.19 84 ALA A N 1
ATOM 612 C CA . ALA A 1 84 ? 20.722 -12.863 -106.058 1.00 35.19 84 ALA A CA 1
ATOM 613 C C . ALA A 1 84 ? 22.142 -12.354 -106.412 1.00 35.19 84 ALA A C 1
ATOM 615 O O . ALA A 1 84 ? 22.419 -11.167 -106.315 1.00 35.19 84 ALA A O 1
ATOM 616 N N . ALA A 1 85 ? 23.121 -13.248 -106.652 1.00 33.97 85 ALA A N 1
ATOM 617 C CA . ALA A 1 85 ? 23.365 -14.074 -107.869 1.00 33.97 85 ALA A CA 1
ATOM 618 C C . ALA A 1 85 ? 24.276 -13.310 -108.865 1.00 33.97 85 ALA A C 1
ATOM 620 O O . ALA A 1 85 ? 24.161 -12.100 -108.960 1.00 33.97 85 ALA A O 1
ATOM 621 N N . SER A 1 86 ? 25.204 -13.857 -109.655 1.00 34.28 86 SER A N 1
ATOM 622 C CA . SER A 1 86 ? 25.629 -15.212 -110.016 1.00 34.28 86 SER A CA 1
ATOM 623 C C . SER A 1 86 ? 26.987 -15.110 -110.747 1.00 34.28 86 SER A C 1
ATOM 625 O O . SER A 1 86 ? 27.249 -14.122 -111.420 1.00 34.28 86 SER A O 1
ATOM 627 N N . THR A 1 87 ? 27.792 -16.171 -110.641 1.00 31.42 87 THR A N 1
ATOM 628 C CA . THR A 1 87 ? 28.571 -16.841 -111.708 1.00 31.42 87 THR A CA 1
ATOM 629 C C . THR A 1 87 ? 29.342 -16.025 -112.765 1.00 31.42 87 THR A C 1
ATOM 631 O O . THR A 1 87 ? 28.744 -15.515 -113.706 1.00 31.42 87 THR A O 1
ATOM 634 N N . SER A 1 88 ? 30.680 -16.153 -112.748 1.00 32.53 88 SER A N 1
ATOM 635 C CA . SER A 1 88 ? 31.484 -16.533 -113.934 1.00 32.53 88 SER A CA 1
ATOM 636 C C . SER A 1 88 ? 32.920 -16.952 -113.552 1.00 32.53 88 SER A C 1
ATOM 638 O O . SER A 1 88 ? 33.719 -16.127 -113.118 1.00 32.53 88 SER A O 1
ATOM 640 N N . GLU A 1 89 ? 33.239 -18.234 -113.737 1.00 40.59 89 GLU A N 1
ATOM 641 C CA . GLU A 1 89 ? 34.592 -18.808 -113.919 1.00 40.59 89 GLU A CA 1
ATOM 642 C C . GLU A 1 89 ? 35.068 -18.593 -115.387 1.00 40.59 89 GLU A C 1
ATOM 644 O O . GLU A 1 89 ? 34.247 -18.216 -116.225 1.00 40.59 89 GLU A O 1
ATOM 649 N N . PRO A 1 90 ? 36.298 -18.968 -115.801 1.00 52.44 90 PRO A N 1
ATOM 650 C CA . PRO A 1 90 ? 37.606 -18.613 -115.250 1.00 52.44 90 PRO A CA 1
ATOM 651 C C . PRO A 1 90 ? 38.535 -18.017 -116.340 1.00 52.44 90 PRO A C 1
ATOM 653 O O . PRO A 1 90 ? 38.604 -18.494 -117.472 1.00 52.44 90 PRO A O 1
ATOM 656 N N . GLY A 1 91 ? 39.317 -16.993 -115.993 1.00 35.72 91 GLY A N 1
ATOM 657 C CA . GLY A 1 91 ? 40.364 -16.432 -116.856 1.00 35.72 91 GLY A CA 1
ATOM 658 C C . GLY A 1 91 ? 41.752 -16.824 -116.359 1.00 35.72 91 GLY A C 1
ATOM 659 O O . GLY A 1 91 ? 42.276 -16.203 -115.442 1.00 35.72 91 GLY A O 1
ATOM 660 N N . ASN A 1 92 ? 42.333 -17.858 -116.960 1.00 52.88 92 ASN A N 1
ATOM 661 C CA . ASN A 1 92 ? 43.707 -18.311 -116.748 1.00 52.88 92 ASN A CA 1
ATOM 662 C C . ASN A 1 92 ? 44.730 -17.207 -117.088 1.00 52.88 92 ASN A C 1
ATOM 664 O O . ASN A 1 92 ? 44.900 -16.875 -118.261 1.00 52.88 92 ASN A O 1
ATOM 668 N N . PHE A 1 93 ? 45.453 -16.711 -116.079 1.00 36.06 93 PHE A N 1
ATOM 669 C CA . PHE A 1 93 ? 46.677 -15.917 -116.236 1.00 36.06 93 PHE A CA 1
ATOM 670 C C . PHE A 1 93 ? 47.780 -16.419 -115.281 1.00 36.06 93 PHE A C 1
ATOM 672 O O . PHE A 1 93 ? 47.472 -16.981 -114.231 1.00 36.06 93 PHE A O 1
ATOM 679 N N . PRO A 1 94 ? 49.059 -16.305 -115.680 1.00 50.84 94 PRO A N 1
ATOM 680 C CA . PRO A 1 94 ? 50.119 -17.214 -115.256 1.00 50.84 94 PRO A CA 1
ATOM 681 C C . PRO A 1 94 ? 50.853 -16.790 -113.974 1.00 50.84 94 PRO A C 1
ATOM 683 O O . PRO A 1 94 ? 50.948 -15.610 -113.663 1.00 50.84 94 PRO A O 1
ATOM 686 N N . ALA A 1 95 ? 51.424 -17.804 -113.312 1.00 49.41 95 ALA A N 1
ATOM 687 C CA . ALA A 1 95 ? 52.615 -17.791 -112.453 1.00 49.41 95 ALA A CA 1
ATOM 688 C C . ALA A 1 95 ? 52.796 -16.585 -111.508 1.00 49.41 95 ALA A C 1
ATOM 690 O O . ALA A 1 95 ? 53.377 -15.563 -111.868 1.00 49.41 95 ALA A O 1
ATOM 691 N N . VAL A 1 96 ? 52.377 -16.775 -110.254 1.00 44.59 96 VAL A N 1
ATOM 692 C CA . VAL A 1 96 ? 52.740 -15.914 -109.123 1.00 44.59 96 VAL A CA 1
ATOM 693 C C . VAL A 1 96 ? 54.250 -15.938 -108.868 1.00 44.59 96 VAL A C 1
ATOM 695 O O . VAL A 1 96 ? 54.877 -16.990 -108.755 1.00 44.59 96 VAL A O 1
ATOM 698 N N . ASP A 1 97 ? 54.799 -14.732 -108.791 1.00 47.81 97 ASP A N 1
ATOM 699 C CA . ASP A 1 97 ? 56.185 -14.384 -108.504 1.00 47.81 97 ASP A CA 1
ATOM 700 C C . ASP A 1 97 ? 56.616 -14.854 -107.088 1.00 47.81 97 ASP A C 1
ATOM 702 O O . ASP A 1 97 ? 55.889 -14.612 -106.116 1.00 47.81 97 ASP A O 1
ATOM 706 N N . PRO A 1 98 ? 57.791 -15.499 -106.919 1.00 53.66 98 PRO A N 1
ATOM 707 C CA . PRO A 1 98 ? 58.270 -15.996 -105.623 1.00 53.66 98 PRO A CA 1
ATOM 708 C C . PRO A 1 98 ? 58.552 -14.894 -104.578 1.00 53.66 98 PRO A C 1
ATOM 710 O O . PRO A 1 98 ? 58.749 -15.208 -103.403 1.00 53.66 98 PRO A O 1
ATOM 713 N N . SER A 1 99 ? 58.533 -13.610 -104.952 1.00 54.44 99 SER A N 1
ATOM 714 C CA . SER A 1 99 ? 58.676 -12.470 -104.035 1.00 54.44 99 SER A CA 1
ATOM 715 C C . SER A 1 99 ? 57.399 -12.163 -103.228 1.00 54.44 99 SER A C 1
ATOM 717 O O . SER A 1 99 ? 57.475 -11.580 -102.142 1.00 54.44 99 SER A O 1
ATOM 719 N N . VAL A 1 100 ? 56.229 -12.617 -103.698 1.00 48.88 100 VAL A N 1
ATOM 720 C CA . VAL A 1 100 ? 54.930 -12.404 -103.023 1.00 48.88 100 VAL A CA 1
ATOM 721 C C . VAL A 1 100 ? 54.667 -13.453 -101.927 1.00 48.88 100 VAL A C 1
ATOM 723 O O . VAL A 1 100 ? 54.026 -13.156 -100.921 1.00 48.88 100 VAL A O 1
ATOM 726 N N . GLN A 1 101 ? 55.224 -14.663 -102.051 1.00 49.41 101 GLN A N 1
ATOM 727 C CA . GLN A 1 101 ? 55.051 -15.734 -101.056 1.00 49.41 101 GLN A CA 1
ATOM 728 C C . GLN A 1 101 ? 55.852 -15.465 -99.765 1.00 49.41 101 GLN A C 1
ATOM 730 O O . GLN A 1 101 ? 55.331 -15.617 -98.664 1.00 49.41 101 GLN A O 1
ATOM 735 N N . ALA A 1 102 ? 57.086 -14.959 -99.889 1.00 52.81 102 ALA A N 1
ATOM 736 C CA . ALA A 1 102 ? 57.939 -14.612 -98.745 1.00 52.81 102 ALA A CA 1
ATOM 737 C C . ALA A 1 102 ? 57.435 -13.388 -97.950 1.00 52.81 102 ALA A C 1
ATOM 739 O O . ALA A 1 102 ? 57.757 -13.224 -96.772 1.00 52.81 102 ALA A O 1
ATOM 740 N N . SER A 1 103 ? 56.635 -12.526 -98.583 1.00 50.41 103 SER A N 1
ATOM 741 C CA . SER A 1 103 ? 55.962 -11.406 -97.923 1.00 50.41 103 SER A CA 1
ATOM 742 C C . SER A 1 103 ? 54.636 -11.821 -97.266 1.00 50.41 103 SER A C 1
ATOM 744 O O . SER A 1 103 ? 54.249 -11.197 -96.283 1.00 50.41 103 SER A O 1
ATOM 746 N N . LEU A 1 104 ? 54.001 -12.916 -97.705 1.00 48.22 104 LEU A N 1
ATOM 747 C CA . LEU A 1 104 ? 52.827 -13.507 -97.047 1.00 48.22 104 LEU A CA 1
ATOM 748 C C . LEU A 1 104 ? 53.176 -14.223 -95.727 1.00 48.22 104 LEU A C 1
ATOM 750 O O . LEU A 1 104 ? 52.509 -13.996 -94.719 1.00 48.22 104 LEU A O 1
ATOM 754 N N . ASP A 1 105 ? 54.243 -15.028 -95.696 1.00 55.06 105 ASP A N 1
ATOM 755 C CA . ASP A 1 105 ? 54.638 -15.790 -94.495 1.00 55.06 105 ASP A CA 1
ATOM 756 C C . ASP A 1 105 ? 55.105 -14.879 -93.342 1.00 55.06 105 ASP A C 1
ATOM 758 O O . ASP A 1 105 ? 54.876 -15.169 -92.165 1.00 55.06 105 ASP A O 1
ATOM 762 N N . LYS A 1 106 ? 55.701 -13.724 -93.667 1.00 55.94 106 LYS A N 1
ATOM 763 C CA . LYS A 1 106 ? 56.078 -12.706 -92.676 1.00 55.94 106 LYS A CA 1
ATOM 764 C C . LYS A 1 106 ? 54.855 -11.989 -92.090 1.00 55.94 106 LYS A C 1
ATOM 766 O O . LYS A 1 106 ? 54.830 -11.719 -90.893 1.00 55.94 106 LYS A O 1
ATOM 771 N N . VAL A 1 107 ? 53.837 -11.713 -92.908 1.00 50.78 107 VAL A N 1
ATOM 772 C CA . VAL A 1 107 ? 52.573 -11.115 -92.442 1.00 50.78 107 VAL A CA 1
ATOM 773 C C . VAL A 1 107 ? 51.790 -12.108 -91.575 1.00 50.78 107 VAL A C 1
ATOM 775 O O . VAL A 1 107 ? 51.233 -11.701 -90.560 1.00 50.78 107 VAL A O 1
ATOM 778 N N . ALA A 1 108 ? 51.827 -13.406 -91.894 1.00 51.62 108 ALA A N 1
ATOM 779 C CA . ALA A 1 108 ? 51.207 -14.458 -91.085 1.00 51.62 108 ALA A CA 1
ATOM 780 C C . ALA A 1 108 ? 51.899 -14.660 -89.719 1.00 51.62 108 ALA A C 1
ATOM 782 O O . ALA A 1 108 ? 51.224 -14.837 -88.705 1.00 51.62 108 ALA A O 1
ATOM 783 N N . ALA A 1 109 ? 53.234 -14.583 -89.659 1.00 53.56 109 ALA A N 1
ATOM 784 C CA . ALA A 1 109 ? 53.982 -14.670 -88.400 1.00 53.56 109 ALA A CA 1
ATOM 785 C C . ALA A 1 109 ? 53.798 -13.426 -87.506 1.00 53.56 109 ALA A C 1
ATOM 787 O O . ALA A 1 109 ? 53.630 -13.564 -86.292 1.00 53.56 109 ALA A O 1
ATOM 788 N N . ASP A 1 110 ? 53.769 -12.224 -88.098 1.00 54.50 110 ASP A N 1
ATOM 789 C CA . ASP A 1 110 ? 53.497 -10.970 -87.381 1.00 54.50 110 ASP A CA 1
ATOM 790 C C . ASP A 1 110 ? 52.026 -10.915 -86.889 1.00 54.50 110 ASP A C 1
ATOM 792 O O . ASP A 1 110 ? 51.764 -10.427 -85.787 1.00 54.50 110 ASP A O 1
ATOM 796 N N . GLN A 1 111 ? 51.067 -11.494 -87.630 1.00 52.72 111 GLN A N 1
ATOM 797 C CA . GLN A 1 111 ? 49.672 -11.655 -87.183 1.00 52.72 111 GLN A CA 1
ATOM 798 C C . GLN A 1 111 ? 49.518 -12.675 -86.044 1.00 52.72 111 GLN A C 1
ATOM 800 O O . GLN A 1 111 ? 48.834 -12.381 -85.067 1.00 52.72 111 GLN A O 1
ATOM 805 N N . ALA A 1 112 ? 50.195 -13.826 -86.104 1.00 52.34 112 ALA A N 1
ATOM 806 C CA . ALA A 1 112 ? 50.136 -14.837 -85.043 1.00 52.34 112 ALA A CA 1
ATOM 807 C C . ALA A 1 112 ? 50.775 -14.356 -83.722 1.00 52.34 112 ALA A C 1
ATOM 809 O O . ALA A 1 112 ? 50.302 -14.685 -82.631 1.00 52.34 112 ALA A O 1
ATOM 810 N N . ALA A 1 113 ? 51.832 -13.539 -83.798 1.00 54.28 113 ALA A N 1
ATOM 811 C CA . ALA A 1 113 ? 52.434 -12.902 -82.626 1.00 54.28 113 ALA A CA 1
ATOM 812 C C . ALA A 1 113 ? 51.532 -11.804 -82.029 1.00 54.28 113 ALA A C 1
ATOM 814 O O . ALA A 1 113 ? 51.449 -11.680 -80.804 1.00 54.28 113 ALA A O 1
ATOM 815 N N . ALA A 1 114 ? 50.823 -11.046 -82.874 1.00 55.03 114 ALA A N 1
ATOM 816 C CA . ALA A 1 114 ? 49.857 -10.037 -82.444 1.00 55.03 114 ALA A CA 1
ATOM 817 C C . ALA A 1 114 ? 48.596 -10.654 -81.808 1.00 55.03 114 ALA A C 1
ATOM 819 O O . ALA A 1 114 ? 48.146 -10.164 -80.773 1.00 55.03 114 ALA A O 1
ATOM 820 N N . GLU A 1 115 ? 48.068 -11.758 -82.348 1.00 55.31 115 GLU A N 1
ATOM 821 C CA . GLU A 1 115 ? 46.947 -12.501 -81.747 1.00 55.31 115 GLU A CA 1
ATOM 822 C C . GLU A 1 115 ? 47.323 -13.128 -80.404 1.00 55.31 115 GLU A C 1
ATOM 824 O O . GLU A 1 115 ? 46.555 -13.044 -79.4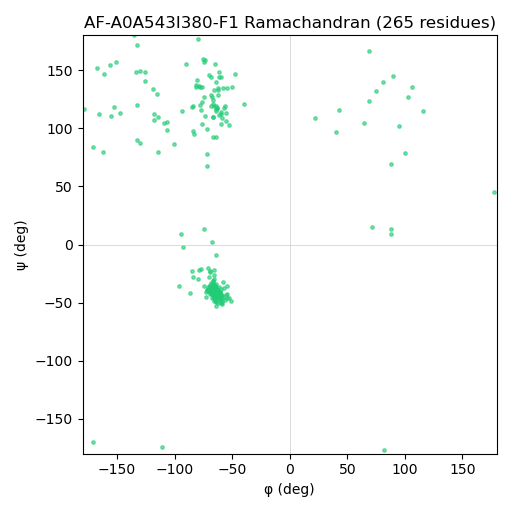47 1.00 55.31 115 GLU A O 1
ATOM 829 N N . LYS A 1 116 ? 48.529 -13.697 -80.280 1.00 53.69 116 LYS A N 1
ATOM 830 C CA . LYS A 1 116 ? 48.995 -14.254 -79.004 1.00 53.69 116 LYS A CA 1
ATOM 831 C C . LYS A 1 116 ? 49.196 -13.165 -77.941 1.00 53.69 116 LYS A C 1
ATOM 833 O O . LYS A 1 116 ? 48.852 -13.379 -76.783 1.00 53.69 116 LYS A O 1
ATOM 838 N N . ALA A 1 117 ? 49.715 -11.995 -78.320 1.00 56.69 117 ALA A N 1
ATOM 839 C CA . ALA A 1 117 ? 49.863 -10.856 -77.412 1.00 56.69 117 ALA A CA 1
ATOM 840 C C . ALA A 1 117 ? 48.509 -10.238 -77.008 1.00 56.69 117 ALA A C 1
ATOM 842 O O . ALA A 1 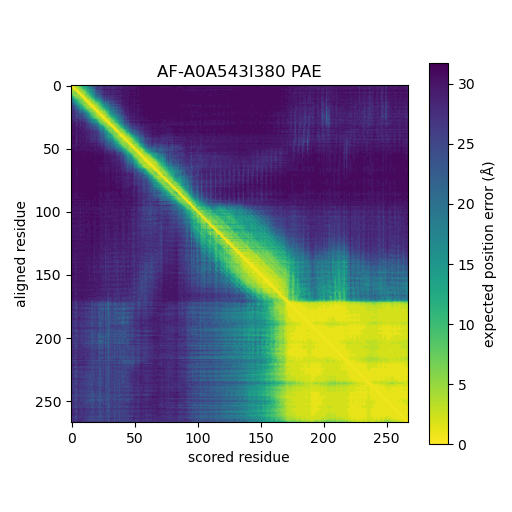117 ? 48.352 -9.815 -75.862 1.00 56.69 117 ALA A O 1
ATOM 843 N N . ALA A 1 118 ? 47.526 -10.224 -77.912 1.00 57.09 118 ALA A N 1
ATOM 844 C CA . ALA A 1 118 ? 46.157 -9.814 -77.606 1.00 57.09 118 ALA A CA 1
ATOM 845 C C . ALA A 1 118 ? 45.464 -10.804 -76.651 1.00 57.09 118 ALA A C 1
ATOM 847 O O . ALA A 1 118 ? 44.856 -10.376 -75.673 1.00 57.09 118 ALA A O 1
ATOM 848 N N . ALA A 1 119 ? 45.641 -12.113 -76.860 1.00 57.03 119 ALA A N 1
ATOM 849 C CA . ALA A 1 119 ? 45.078 -13.157 -76.003 1.00 57.03 119 ALA A CA 1
ATOM 850 C C . ALA A 1 119 ? 45.683 -13.170 -74.583 1.00 57.03 119 ALA A C 1
ATOM 852 O O . ALA A 1 119 ? 44.953 -13.302 -73.603 1.00 57.03 119 ALA A O 1
ATOM 853 N N . ASP A 1 120 ? 47.003 -12.983 -74.445 1.00 57.16 120 ASP A N 1
ATOM 854 C CA . ASP A 1 120 ? 47.675 -12.860 -73.139 1.00 57.16 120 ASP A CA 1
ATOM 855 C C . ASP A 1 120 ? 47.235 -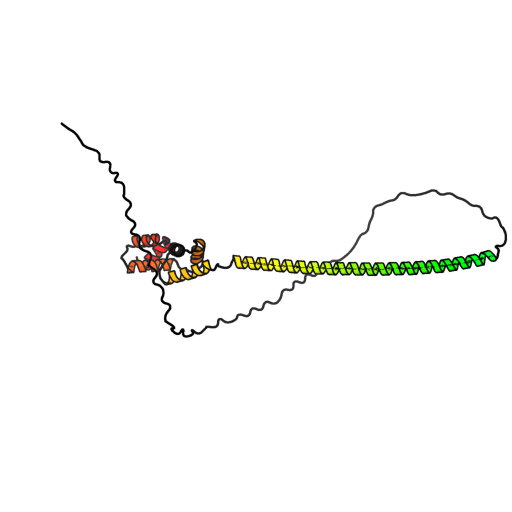11.574 -72.388 1.00 57.16 120 ASP A C 1
ATOM 857 O O . ASP A 1 120 ? 47.082 -11.579 -71.163 1.00 57.16 120 ASP A O 1
ATOM 861 N N . ALA A 1 121 ? 46.968 -10.474 -73.107 1.00 59.38 121 ALA A N 1
ATOM 862 C CA . ALA A 1 121 ? 46.455 -9.231 -72.522 1.00 59.38 121 ALA A CA 1
ATOM 863 C C . ALA A 1 121 ? 44.984 -9.342 -72.077 1.00 59.38 121 ALA A C 1
ATOM 865 O O . ALA A 1 121 ? 44.625 -8.843 -71.008 1.00 59.38 121 ALA A O 1
ATOM 866 N N . GLU A 1 122 ? 44.147 -10.027 -72.857 1.00 59.94 122 GLU A N 1
ATOM 867 C CA . GLU A 1 122 ? 42.737 -10.277 -72.541 1.00 59.94 122 GLU A CA 1
ATOM 868 C C . GLU A 1 122 ? 42.586 -11.252 -71.360 1.00 59.94 122 GLU A C 1
ATOM 870 O O . GLU A 1 122 ? 41.805 -10.996 -70.442 1.00 59.94 122 GLU A O 1
ATOM 875 N N . ALA A 1 123 ? 43.414 -12.301 -71.298 1.00 60.25 123 ALA A N 1
ATOM 876 C CA . ALA A 1 123 ? 43.453 -13.237 -70.173 1.00 60.25 123 ALA A CA 1
ATOM 877 C C . ALA A 1 123 ? 43.901 -12.566 -68.863 1.00 60.25 123 ALA A C 1
ATOM 879 O O . ALA A 1 123 ? 43.333 -12.824 -67.798 1.00 60.25 123 ALA A O 1
ATOM 880 N N . LYS A 1 124 ? 44.883 -11.657 -68.926 1.00 65.44 124 LYS A N 1
ATOM 881 C CA . LYS A 1 124 ? 45.323 -10.889 -67.755 1.00 65.44 124 LYS A CA 1
ATOM 882 C C . LYS A 1 124 ? 44.256 -9.887 -67.293 1.00 65.44 124 LYS A C 1
ATOM 884 O O . LYS A 1 124 ? 44.025 -9.760 -66.093 1.00 65.44 124 LYS A O 1
ATOM 889 N N . ALA A 1 125 ? 43.577 -9.216 -68.224 1.00 61.50 125 ALA A N 1
ATOM 890 C CA . ALA A 1 125 ? 42.482 -8.299 -67.907 1.00 61.50 125 ALA A CA 1
ATOM 891 C C . ALA A 1 125 ? 41.267 -9.022 -67.293 1.00 61.50 125 ALA A C 1
ATOM 893 O O . ALA A 1 125 ? 40.654 -8.500 -66.361 1.00 61.50 125 ALA A O 1
ATOM 894 N N . ALA A 1 126 ? 40.954 -10.236 -67.758 1.00 61.53 126 ALA A N 1
ATOM 895 C CA . ALA A 1 126 ? 39.905 -11.074 -67.182 1.00 61.53 126 ALA A CA 1
ATOM 896 C C . ALA A 1 126 ? 40.242 -11.527 -65.747 1.00 61.53 126 ALA A C 1
ATOM 898 O O . ALA A 1 126 ? 39.394 -11.428 -64.860 1.00 61.53 126 ALA A O 1
ATOM 899 N N . ALA A 1 127 ? 41.490 -11.937 -65.488 1.00 60.19 127 ALA A N 1
ATOM 900 C CA . ALA A 1 127 ? 41.939 -12.355 -64.157 1.00 60.19 127 ALA A CA 1
ATOM 901 C C . ALA A 1 127 ? 41.967 -11.198 -63.135 1.00 60.19 127 ALA A C 1
ATOM 903 O O . ALA A 1 127 ? 41.538 -11.367 -61.992 1.00 60.19 127 ALA A O 1
ATOM 904 N N . ASP A 1 128 ? 42.421 -10.007 -63.543 1.00 63.88 128 ASP A N 1
ATOM 905 C CA . ASP A 1 128 ? 42.405 -8.800 -62.702 1.00 63.88 128 ASP A CA 1
ATOM 906 C C . ASP A 1 128 ? 40.953 -8.345 -62.391 1.00 63.88 128 ASP A C 1
ATOM 908 O O . ASP A 1 128 ? 40.655 -7.896 -61.278 1.00 63.88 128 ASP A O 1
ATOM 912 N N . ALA A 1 129 ? 40.015 -8.514 -63.334 1.00 63.75 129 ALA A N 1
ATOM 913 C CA . ALA A 1 129 ? 38.594 -8.212 -63.130 1.00 63.75 129 ALA A CA 1
ATOM 914 C C . ALA A 1 129 ? 37.898 -9.205 -62.179 1.00 63.75 129 ALA A C 1
ATOM 916 O O . ALA A 1 129 ? 37.116 -8.787 -61.320 1.00 63.75 129 ALA A O 1
ATOM 917 N N . GLU A 1 130 ? 38.205 -10.499 -62.285 1.00 67.94 130 GLU A N 1
ATOM 918 C CA . GLU A 1 130 ? 37.658 -11.544 -61.412 1.00 67.94 130 GLU A CA 1
ATOM 919 C C . GLU A 1 130 ? 38.174 -11.408 -59.969 1.00 67.94 130 GLU A C 1
ATOM 921 O O . GLU A 1 130 ? 37.390 -11.469 -59.017 1.00 67.94 130 GLU A O 1
ATOM 926 N N . ALA A 1 131 ? 39.465 -11.103 -59.792 1.00 66.50 131 ALA A N 1
ATOM 927 C CA . ALA A 1 131 ? 40.060 -10.846 -58.480 1.00 66.50 131 ALA A CA 1
ATOM 928 C C . ALA A 1 131 ? 39.460 -9.602 -57.799 1.00 66.50 131 ALA A C 1
ATOM 930 O O . ALA A 1 131 ? 39.179 -9.618 -56.596 1.00 66.50 131 ALA A O 1
ATOM 931 N N . LYS A 1 132 ? 39.198 -8.533 -58.564 1.00 73.44 132 LYS A N 1
ATOM 932 C CA . LYS A 1 132 ? 38.538 -7.330 -58.044 1.00 73.44 132 LYS A CA 1
ATOM 933 C C . LYS A 1 132 ? 37.078 -7.600 -57.662 1.00 73.44 132 LYS A C 1
ATOM 935 O O . LYS A 1 132 ? 36.640 -7.161 -56.601 1.00 73.44 132 LYS A O 1
ATOM 940 N N . ALA A 1 133 ? 36.340 -8.355 -58.478 1.00 68.12 133 ALA A N 1
ATOM 941 C CA . ALA A 1 133 ? 34.957 -8.731 -58.184 1.00 68.12 133 ALA A CA 1
ATOM 942 C C . ALA A 1 133 ? 34.845 -9.625 -56.934 1.00 68.12 133 ALA A C 1
ATOM 944 O O . ALA A 1 133 ? 33.936 -9.436 -56.122 1.00 68.12 133 ALA A O 1
ATOM 945 N N . ALA A 1 134 ? 35.789 -10.551 -56.735 1.00 70.81 134 ALA A N 1
ATOM 946 C CA . ALA A 1 134 ? 35.856 -11.385 -55.537 1.00 70.81 134 ALA A CA 1
ATOM 947 C C . ALA A 1 134 ? 36.151 -10.560 -54.269 1.00 70.81 134 ALA A C 1
ATOM 949 O O . ALA A 1 134 ? 35.494 -10.755 -53.243 1.00 70.81 134 ALA A O 1
ATOM 950 N N . ALA A 1 135 ? 37.071 -9.591 -54.347 1.00 71.12 135 ALA A N 1
ATOM 951 C CA . ALA A 1 135 ? 37.404 -8.704 -53.231 1.00 71.12 135 ALA A CA 1
ATOM 952 C C . ALA A 1 135 ? 36.242 -7.764 -52.848 1.00 71.12 135 ALA A C 1
ATOM 954 O O . ALA A 1 135 ? 35.934 -7.617 -51.663 1.00 7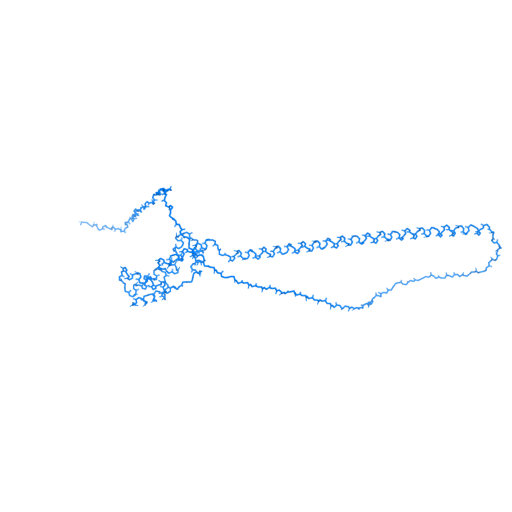1.12 135 ALA A O 1
ATOM 955 N N . ASP A 1 136 ? 35.553 -7.177 -53.834 1.00 71.12 136 ASP A N 1
ATOM 956 C CA . ASP A 1 136 ? 34.358 -6.346 -53.618 1.00 71.12 136 ASP A CA 1
ATOM 957 C C . ASP A 1 136 ? 33.203 -7.173 -52.996 1.00 71.12 136 ASP A C 1
ATOM 959 O O . ASP A 1 136 ? 32.514 -6.714 -52.078 1.00 71.12 136 ASP A O 1
ATOM 963 N N . ALA A 1 137 ? 33.023 -8.432 -53.419 1.00 72.81 137 ALA A N 1
ATOM 964 C CA . ALA A 1 137 ? 32.016 -9.334 -52.855 1.00 72.81 137 ALA A CA 1
ATOM 965 C C . ALA A 1 137 ? 32.329 -9.759 -51.407 1.00 72.81 137 ALA A C 1
ATOM 967 O O . ALA A 1 137 ? 31.421 -9.834 -50.572 1.00 72.81 137 ALA A O 1
ATOM 968 N N . GLU A 1 138 ? 33.599 -10.014 -51.082 1.00 78.75 138 GLU A N 1
ATOM 969 C CA . GLU A 1 138 ? 34.031 -10.344 -49.721 1.00 78.75 138 GLU A CA 1
ATOM 970 C C . GLU A 1 138 ? 33.902 -9.137 -48.780 1.00 78.75 138 GLU A C 1
ATOM 972 O O . GLU A 1 138 ? 33.398 -9.274 -47.661 1.00 78.75 138 GLU A O 1
ATOM 977 N N . ALA A 1 139 ? 34.278 -7.941 -49.245 1.00 76.62 139 ALA A N 1
ATOM 978 C CA . ALA A 1 139 ? 34.107 -6.700 -48.494 1.00 76.62 139 ALA A CA 1
ATOM 979 C C . ALA A 1 139 ? 32.626 -6.428 -48.187 1.00 76.62 139 ALA A C 1
ATOM 981 O O . ALA A 1 139 ? 32.276 -6.115 -47.046 1.00 76.62 139 ALA A O 1
ATOM 982 N N . LYS A 1 140 ? 31.738 -6.637 -49.169 1.00 83.62 140 LYS A N 1
ATOM 983 C CA . LYS A 1 140 ? 30.290 -6.502 -48.976 1.00 83.62 140 LYS A CA 1
ATOM 984 C C . LYS A 1 140 ? 29.737 -7.528 -47.983 1.00 83.62 140 LYS A C 1
ATOM 986 O O . LYS A 1 140 ? 28.949 -7.161 -47.118 1.00 83.62 140 LYS A O 1
ATOM 991 N N . ARG A 1 141 ? 30.176 -8.792 -48.041 1.00 80.25 141 ARG A N 1
ATOM 992 C CA . ARG A 1 141 ? 29.754 -9.826 -47.074 1.00 80.25 141 ARG A CA 1
ATOM 993 C C . ARG A 1 141 ? 30.178 -9.497 -45.645 1.00 80.25 141 ARG A C 1
ATOM 995 O O . ARG A 1 141 ? 29.361 -9.615 -44.737 1.00 80.25 141 ARG A O 1
ATOM 1002 N N . LYS A 1 142 ? 31.415 -9.033 -45.447 1.00 81.81 142 LYS A N 1
ATOM 1003 C CA . LYS A 1 142 ? 31.904 -8.617 -44.122 1.00 81.81 142 LYS A CA 1
ATOM 1004 C C . LYS A 1 142 ? 31.147 -7.398 -43.592 1.00 81.81 142 LYS A C 1
ATOM 1006 O O . LYS A 1 142 ? 30.854 -7.341 -42.400 1.00 81.81 142 LYS A O 1
ATOM 1011 N N . ALA A 1 143 ? 30.790 -6.453 -44.463 1.00 75.88 143 ALA A N 1
ATOM 1012 C CA . ALA A 1 143 ? 29.961 -5.308 -44.097 1.00 75.88 143 ALA A CA 1
ATOM 1013 C C . ALA A 1 143 ? 28.528 -5.726 -43.715 1.00 75.88 143 ALA A C 1
ATOM 1015 O O . ALA A 1 143 ? 28.020 -5.278 -42.687 1.00 75.88 143 ALA A O 1
ATOM 1016 N N . ASP A 1 144 ? 27.909 -6.629 -44.483 1.00 80.38 144 ASP A N 1
ATOM 1017 C CA . ASP A 1 144 ? 26.561 -7.146 -44.221 1.00 80.38 144 ASP A CA 1
ATOM 1018 C C . ASP A 1 144 ? 26.519 -7.967 -42.908 1.00 80.38 144 ASP A C 1
ATOM 1020 O O . ASP A 1 144 ? 25.586 -7.827 -42.113 1.00 80.38 144 ASP A O 1
ATOM 1024 N N . GLU A 1 145 ? 27.551 -8.767 -42.611 1.00 80.56 145 GLU A N 1
ATOM 1025 C CA . GLU A 1 145 ? 27.675 -9.493 -41.335 1.00 80.56 145 GLU A CA 1
ATOM 1026 C C . GLU A 1 145 ? 27.925 -8.565 -40.142 1.00 80.56 145 GLU A C 1
ATOM 1028 O O . GLU A 1 145 ? 27.304 -8.741 -39.091 1.00 80.56 145 GLU A O 1
ATOM 1033 N N . ALA A 1 146 ? 28.784 -7.553 -40.293 1.00 79.19 146 ALA A N 1
ATOM 1034 C CA . ALA A 1 146 ? 29.019 -6.558 -39.250 1.00 79.19 146 ALA A CA 1
ATOM 1035 C C . ALA A 1 146 ? 27.747 -5.746 -38.954 1.00 79.19 146 ALA A C 1
ATOM 1037 O O . ALA A 1 146 ? 27.416 -5.523 -37.787 1.00 79.19 146 ALA A O 1
ATOM 1038 N N . ALA A 1 147 ? 26.990 -5.372 -39.990 1.00 81.69 147 ALA A N 1
ATOM 1039 C CA . ALA A 1 147 ? 25.706 -4.696 -39.848 1.00 81.69 147 ALA A CA 1
ATOM 1040 C C . ALA A 1 147 ? 24.662 -5.595 -39.168 1.00 81.69 147 ALA A C 1
ATOM 1042 O O . ALA A 1 147 ? 23.961 -5.142 -38.264 1.00 81.69 147 ALA A O 1
ATOM 1043 N N . LYS A 1 148 ? 24.596 -6.881 -39.534 1.00 84.88 148 LYS A N 1
ATOM 1044 C CA . LYS A 1 148 ? 23.680 -7.849 -38.914 1.00 84.88 148 LYS A CA 1
ATOM 1045 C C . LYS A 1 148 ? 24.023 -8.116 -37.448 1.00 84.88 148 LYS A C 1
ATOM 1047 O O . LYS A 1 148 ? 23.116 -8.195 -36.622 1.00 84.88 148 LYS A O 1
ATOM 1052 N N . LYS A 1 149 ? 25.312 -8.219 -37.110 1.00 84.50 149 LYS A N 1
ATOM 1053 C CA . LYS A 1 149 ? 25.773 -8.379 -35.725 1.00 84.50 149 LYS A CA 1
ATOM 1054 C C . LYS A 1 149 ? 25.438 -7.147 -34.886 1.00 84.50 149 LYS A C 1
ATOM 1056 O O . LYS A 1 149 ? 24.857 -7.292 -33.818 1.00 84.50 149 LYS A O 1
ATOM 1061 N N . LYS A 1 150 ? 25.716 -5.948 -35.405 1.00 82.12 150 LYS A N 1
ATOM 1062 C CA . LYS A 1 150 ? 25.381 -4.692 -34.728 1.00 82.12 150 LYS A CA 1
ATOM 1063 C C . LYS A 1 150 ? 23.869 -4.536 -34.528 1.00 82.12 150 LYS A C 1
ATOM 1065 O O . LYS A 1 150 ? 23.430 -4.194 -33.439 1.00 82.12 150 LYS A O 1
ATOM 1070 N N . ALA A 1 151 ? 23.064 -4.874 -35.537 1.00 79.56 151 ALA A N 1
ATOM 1071 C CA . ALA A 1 151 ? 21.606 -4.848 -35.427 1.00 79.56 151 ALA A CA 1
ATOM 1072 C C . ALA A 1 151 ? 21.070 -5.856 -34.392 1.00 79.56 151 ALA A C 1
ATOM 1074 O O . ALA A 1 151 ? 20.108 -5.559 -33.686 1.00 79.56 151 ALA A O 1
ATOM 1075 N N . ALA A 1 152 ? 21.689 -7.035 -34.277 1.00 81.44 152 ALA A N 1
ATOM 1076 C CA . ALA A 1 152 ? 21.328 -8.024 -33.265 1.00 81.44 152 ALA A CA 1
ATOM 1077 C C . ALA A 1 152 ? 21.718 -7.578 -31.843 1.00 81.44 152 ALA A C 1
ATOM 1079 O O . ALA A 1 152 ? 20.942 -7.781 -30.911 1.00 81.44 152 ALA A O 1
ATOM 1080 N N . GLU A 1 153 ? 22.882 -6.944 -31.676 1.00 82.75 153 GLU A N 1
ATOM 1081 C CA . GLU A 1 153 ? 23.330 -6.377 -30.397 1.00 82.75 153 GLU A CA 1
ATOM 1082 C C . GLU A 1 153 ? 22.432 -5.212 -29.950 1.00 82.75 153 GLU A C 1
ATOM 1084 O O . GLU A 1 153 ? 21.976 -5.202 -28.805 1.00 82.75 153 GLU A O 1
ATOM 1089 N N . ASP A 1 154 ? 22.084 -4.298 -30.860 1.00 81.50 154 ASP A N 1
ATOM 1090 C CA . ASP A 1 154 ? 21.176 -3.177 -30.581 1.00 81.50 154 ASP A CA 1
ATOM 1091 C C . ASP A 1 154 ? 19.759 -3.673 -30.223 1.00 81.50 154 ASP A C 1
ATOM 1093 O O . ASP A 1 154 ? 19.131 -3.170 -29.286 1.00 81.50 154 ASP A O 1
ATOM 1097 N N . ALA A 1 155 ? 19.256 -4.705 -30.912 1.00 83.12 155 ALA A N 1
ATOM 1098 C CA . ALA A 1 155 ? 17.960 -5.314 -30.604 1.00 83.12 155 ALA A CA 1
ATOM 1099 C C . ALA A 1 155 ? 17.952 -6.024 -29.238 1.00 83.12 155 ALA A C 1
ATOM 1101 O O . ALA A 1 155 ? 16.991 -5.888 -28.478 1.00 83.12 155 ALA A O 1
ATOM 1102 N N . ALA A 1 156 ? 19.025 -6.745 -28.897 1.00 82.75 156 ALA A N 1
ATOM 1103 C CA . ALA A 1 156 ? 19.163 -7.402 -27.599 1.00 82.75 156 ALA A CA 1
ATOM 1104 C C . ALA A 1 156 ? 19.272 -6.384 -26.450 1.00 82.75 156 ALA A C 1
ATOM 1106 O O . ALA A 1 156 ? 18.640 -6.562 -25.407 1.00 82.75 156 ALA A O 1
ATOM 1107 N N . ALA A 1 157 ? 20.015 -5.291 -26.651 1.00 84.50 157 ALA A N 1
ATOM 1108 C CA . ALA A 1 157 ? 20.127 -4.207 -25.679 1.00 84.50 157 ALA A CA 1
ATOM 1109 C C . ALA A 1 157 ? 18.778 -3.510 -25.443 1.00 84.50 157 ALA A C 1
ATOM 1111 O O . ALA A 1 157 ? 18.409 -3.249 -24.297 1.00 84.50 157 ALA A O 1
ATOM 1112 N N . LYS A 1 158 ? 18.006 -3.272 -26.510 1.00 85.38 158 LYS A N 1
ATOM 1113 C CA . LYS A 1 158 ? 16.664 -2.689 -26.411 1.00 85.38 158 LYS A CA 1
ATOM 1114 C C . LYS A 1 158 ? 15.693 -3.601 -25.653 1.00 85.38 158 LYS A C 1
ATOM 1116 O O . LYS A 1 158 ? 15.021 -3.132 -24.740 1.00 85.38 158 LYS A O 1
ATOM 1121 N N . ALA A 1 159 ? 15.676 -4.898 -25.962 1.00 79.00 159 ALA A N 1
ATOM 1122 C CA . ALA A 1 159 ? 14.823 -5.866 -25.267 1.00 79.00 159 ALA A CA 1
ATOM 1123 C C . ALA A 1 159 ? 15.178 -5.996 -23.772 1.00 79.00 159 ALA A C 1
ATOM 1125 O O . ALA A 1 159 ? 14.292 -6.089 -22.923 1.00 79.00 159 ALA A O 1
ATOM 1126 N N . ALA A 1 160 ? 16.469 -5.951 -23.425 1.00 79.50 160 ALA A N 1
ATOM 1127 C CA . ALA A 1 160 ? 16.912 -5.962 -22.031 1.00 79.50 160 ALA A CA 1
ATOM 1128 C C . ALA A 1 160 ? 16.515 -4.678 -21.278 1.00 79.50 160 ALA A C 1
ATOM 1130 O O . ALA A 1 160 ? 16.127 -4.747 -20.111 1.00 79.50 160 ALA A O 1
ATOM 1131 N N . ALA A 1 161 ? 16.576 -3.518 -21.939 1.00 77.12 161 ALA A N 1
ATOM 1132 C CA . ALA A 1 161 ? 16.145 -2.245 -21.366 1.00 77.12 161 ALA A CA 1
ATOM 1133 C C . ALA A 1 161 ? 14.625 -2.196 -21.139 1.00 77.12 161 ALA A C 1
ATOM 1135 O O . ALA A 1 161 ? 14.183 -1.754 -20.079 1.00 77.12 161 ALA A O 1
ATOM 1136 N N . GLU A 1 162 ? 13.830 -2.702 -22.084 1.00 80.06 162 GLU A N 1
ATOM 1137 C CA . GLU A 1 162 ? 12.370 -2.798 -21.955 1.00 80.06 162 GLU A CA 1
ATOM 1138 C C . GLU A 1 162 ? 11.971 -3.743 -20.807 1.00 80.06 162 GLU A C 1
ATOM 1140 O O . GLU A 1 162 ? 11.168 -3.366 -19.953 1.00 80.06 162 GLU A O 1
ATOM 1145 N N . ALA A 1 163 ? 12.616 -4.910 -20.688 1.00 71.75 163 ALA A N 1
ATOM 1146 C CA . ALA A 1 163 ? 12.374 -5.842 -19.582 1.00 71.75 163 ALA A CA 1
ATOM 1147 C C . ALA A 1 163 ? 12.792 -5.274 -18.208 1.00 71.75 163 ALA A C 1
ATOM 1149 O O . ALA A 1 163 ? 12.137 -5.521 -17.191 1.00 71.75 163 ALA A O 1
ATOM 1150 N N . ALA A 1 164 ? 13.880 -4.499 -18.148 1.00 71.38 164 ALA A N 1
ATOM 1151 C CA . ALA A 1 164 ? 14.309 -3.832 -16.919 1.00 71.38 164 ALA A CA 1
ATOM 1152 C C . ALA A 1 164 ? 13.353 -2.697 -16.514 1.00 71.38 164 ALA A C 1
ATOM 1154 O O . ALA A 1 164 ? 13.053 -2.550 -15.327 1.00 71.38 164 ALA A O 1
ATOM 1155 N N . ALA A 1 165 ? 12.839 -1.935 -17.484 1.00 68.44 165 ALA A N 1
ATOM 1156 C CA . ALA A 1 165 ? 11.851 -0.885 -17.253 1.00 68.44 165 ALA A CA 1
ATOM 1157 C C . ALA A 1 165 ? 10.517 -1.458 -16.752 1.00 68.44 165 ALA A C 1
ATOM 1159 O O . ALA A 1 165 ? 9.942 -0.930 -15.803 1.00 68.44 165 ALA A O 1
ATOM 1160 N N . GLU A 1 166 ? 10.062 -2.581 -17.311 1.00 69.94 166 GLU A N 1
ATOM 1161 C CA . GLU A 1 166 ? 8.853 -3.272 -16.853 1.00 69.94 166 GLU A CA 1
ATOM 1162 C C . GLU A 1 166 ? 9.008 -3.815 -15.424 1.00 69.94 166 GLU A C 1
ATOM 1164 O O . GLU A 1 166 ? 8.105 -3.696 -14.593 1.00 69.94 166 GLU A O 1
ATOM 1169 N N . LYS A 1 167 ? 10.183 -4.357 -15.087 1.00 64.31 167 LYS A N 1
ATOM 1170 C CA . LYS A 1 167 ? 10.474 -4.806 -13.721 1.00 64.31 167 LYS A CA 1
ATOM 1171 C C . LYS A 1 167 ? 10.530 -3.643 -12.727 1.00 64.31 167 LYS A C 1
ATOM 1173 O O . LYS A 1 167 ? 10.065 -3.797 -11.602 1.00 64.31 167 LYS A O 1
ATOM 1178 N N . ALA A 1 168 ? 11.079 -2.498 -13.130 1.00 63.59 168 ALA A N 1
ATOM 1179 C CA . ALA A 1 168 ? 11.113 -1.295 -12.303 1.00 63.59 168 ALA A CA 1
ATOM 1180 C C . ALA A 1 168 ? 9.716 -0.679 -12.118 1.00 63.59 168 ALA A C 1
ATOM 1182 O O . ALA A 1 168 ? 9.398 -0.230 -11.024 1.00 63.59 168 ALA A O 1
ATOM 1183 N N . ALA A 1 169 ? 8.863 -0.719 -13.145 1.00 62.88 169 ALA A N 1
ATOM 1184 C CA . ALA A 1 169 ? 7.481 -0.246 -13.061 1.00 62.88 169 ALA A CA 1
ATOM 1185 C C . ALA A 1 169 ? 6.615 -1.090 -12.109 1.00 62.88 169 ALA A C 1
ATOM 1187 O O . ALA A 1 169 ? 5.683 -0.572 -11.501 1.00 62.88 169 ALA A O 1
ATOM 1188 N N . ASN A 1 170 ? 6.935 -2.379 -11.962 1.00 69.19 170 ASN A N 1
ATOM 1189 C CA . ASN A 1 170 ? 6.251 -3.294 -11.047 1.00 69.19 170 ASN A CA 1
ATOM 1190 C C . ASN A 1 170 ? 6.905 -3.386 -9.657 1.00 69.19 170 ASN A C 1
ATOM 1192 O O . ASN A 1 170 ? 6.417 -4.121 -8.797 1.00 69.19 170 ASN A O 1
ATOM 1196 N N . ALA A 1 171 ? 8.020 -2.689 -9.429 1.00 81.56 171 ALA A N 1
ATOM 1197 C CA . ALA A 1 171 ? 8.668 -2.662 -8.129 1.00 81.56 171 ALA A CA 1
ATOM 1198 C C . ALA A 1 171 ? 7.968 -1.654 -7.210 1.00 81.56 171 ALA A C 1
ATOM 1200 O O . ALA A 1 171 ? 7.656 -0.533 -7.608 1.00 81.56 171 ALA A O 1
ATOM 1201 N N . MET A 1 172 ? 7.747 -2.068 -5.964 1.00 88.19 172 MET A N 1
ATOM 1202 C CA . MET A 1 172 ? 7.280 -1.194 -4.894 1.00 88.19 172 MET A CA 1
ATOM 1203 C C . MET A 1 172 ? 8.222 0.006 -4.763 1.00 88.19 172 MET A C 1
ATOM 1205 O O . MET A 1 172 ? 9.445 -0.148 -4.801 1.00 88.19 172 MET A O 1
ATOM 1209 N N . THR A 1 173 ? 7.668 1.211 -4.641 1.00 93.56 173 THR A N 1
ATOM 1210 C CA . THR A 1 173 ? 8.496 2.401 -4.412 1.00 93.56 173 THR A CA 1
ATOM 1211 C C . THR A 1 173 ? 8.998 2.422 -2.969 1.00 93.56 173 THR A C 1
ATOM 1213 O O . THR A 1 173 ? 8.358 1.872 -2.074 1.00 93.56 173 THR A O 1
ATOM 1216 N N . VAL A 1 174 ? 10.098 3.131 -2.700 1.00 95.25 174 VAL A N 1
ATOM 1217 C CA . VAL A 1 174 ? 10.593 3.306 -1.319 1.00 95.25 174 VAL A CA 1
ATOM 1218 C C . VAL A 1 174 ? 9.521 3.941 -0.419 1.00 95.25 174 VAL A C 1
ATOM 1220 O O . VAL A 1 174 ? 9.370 3.537 0.727 1.00 95.25 174 VAL A O 1
ATOM 1223 N N . SER A 1 175 ? 8.729 4.890 -0.939 1.00 96.38 175 SER A N 1
ATOM 1224 C CA . SER A 1 175 ? 7.608 5.499 -0.198 1.00 96.38 175 SER A CA 1
ATOM 1225 C C . SER A 1 175 ? 6.566 4.455 0.213 1.00 96.38 175 SER A C 1
ATOM 1227 O O . SER A 1 175 ? 6.144 4.415 1.368 1.00 96.38 175 SER A O 1
ATOM 1229 N N . GLN A 1 176 ? 6.201 3.558 -0.707 1.00 97.44 176 GLN A N 1
ATOM 1230 C CA . 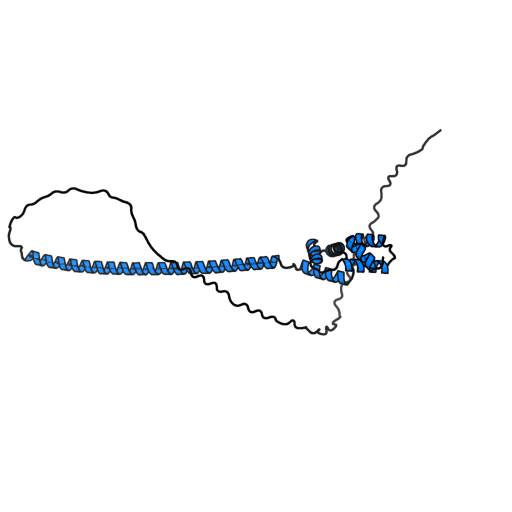GLN A 1 176 ? 5.283 2.457 -0.425 1.00 97.44 176 GLN A CA 1
ATOM 1231 C C . GLN A 1 176 ? 5.864 1.493 0.615 1.00 97.44 176 GLN A C 1
ATOM 1233 O O . GLN A 1 176 ? 5.136 1.072 1.512 1.00 97.44 176 GLN A O 1
ATOM 1238 N N . GLU A 1 177 ? 7.154 1.147 0.523 1.00 97.00 177 GLU A N 1
ATOM 1239 C CA . GLU A 1 177 ? 7.840 0.296 1.511 1.00 97.00 177 GLU A CA 1
ATOM 1240 C C . GLU A 1 177 ? 7.764 0.894 2.919 1.00 97.00 177 GLU A C 1
ATOM 1242 O O . GLU A 1 177 ? 7.407 0.197 3.869 1.00 97.00 177 GLU A O 1
ATOM 1247 N N . GLN A 1 178 ? 8.034 2.197 3.049 1.00 98.25 178 GLN A N 1
ATOM 1248 C CA . GLN A 1 178 ? 7.927 2.900 4.329 1.00 98.25 178 GLN A CA 1
ATOM 1249 C C . GLN A 1 178 ? 6.480 2.958 4.835 1.00 98.25 178 GLN A C 1
ATOM 1251 O O . GLN A 1 178 ? 6.242 2.743 6.021 1.00 98.25 178 GLN A O 1
ATOM 1256 N N . ALA A 1 179 ? 5.509 3.189 3.947 1.00 98.44 179 ALA A N 1
ATOM 1257 C CA . ALA A 1 179 ? 4.095 3.198 4.310 1.00 98.44 179 ALA A CA 1
ATOM 1258 C C . ALA A 1 179 ? 3.619 1.823 4.816 1.00 98.44 179 ALA A C 1
ATOM 1260 O O . ALA A 1 179 ? 2.850 1.767 5.773 1.00 98.44 179 ALA A O 1
ATOM 1261 N N . VAL A 1 180 ? 4.090 0.717 4.220 1.00 98.44 180 VAL A N 1
ATOM 1262 C CA . VAL A 1 180 ? 3.789 -0.647 4.699 1.00 98.44 180 VAL A CA 1
ATOM 1263 C C . VAL A 1 180 ? 4.372 -0.883 6.080 1.00 98.44 180 VAL A C 1
ATOM 1265 O O . VAL A 1 180 ? 3.621 -1.247 6.978 1.00 98.44 180 VAL A O 1
ATOM 1268 N N . ALA A 1 181 ? 5.670 -0.629 6.265 1.00 98.38 181 ALA A N 1
ATOM 1269 C CA . ALA A 1 181 ? 6.313 -0.825 7.563 1.00 98.38 181 ALA A CA 1
ATOM 1270 C C . ALA A 1 181 ? 5.581 -0.038 8.661 1.00 98.38 181 ALA A C 1
ATOM 1272 O O . ALA A 1 181 ? 5.254 -0.565 9.719 1.00 98.38 181 ALA A O 1
ATOM 1273 N N . LYS A 1 182 ? 5.214 1.209 8.358 1.00 98.56 182 LYS A N 1
ATOM 1274 C CA . LYS A 1 182 ? 4.510 2.069 9.299 1.00 98.56 182 LYS A CA 1
ATOM 1275 C C . LYS A 1 182 ? 3.087 1.603 9.609 1.00 98.56 182 LYS A C 1
ATOM 1277 O O . LYS A 1 182 ? 2.631 1.699 10.747 1.00 98.56 182 LYS A O 1
ATOM 1282 N N . ALA A 1 183 ? 2.377 1.096 8.607 1.00 98.69 183 ALA A N 1
ATOM 1283 C CA . ALA A 1 183 ? 1.053 0.518 8.784 1.00 98.69 183 ALA A CA 1
ATOM 1284 C C . ALA A 1 183 ? 1.092 -0.752 9.652 1.00 98.69 183 ALA A C 1
ATOM 1286 O O . ALA A 1 183 ? 0.199 -0.944 10.479 1.00 98.69 183 ALA A O 1
ATOM 1287 N N . GLU A 1 184 ? 2.121 -1.590 9.499 1.00 98.38 184 GLU A N 1
ATOM 1288 C CA . GLU A 1 184 ? 2.357 -2.755 10.360 1.00 98.38 184 GLU A CA 1
ATOM 1289 C C . GLU A 1 184 ? 2.636 -2.323 11.806 1.00 98.38 184 GLU A C 1
ATOM 1291 O O . GLU A 1 184 ? 1.925 -2.776 12.705 1.00 98.38 184 GLU A O 1
ATOM 1296 N N . ASP A 1 185 ? 3.547 -1.366 12.023 1.00 98.38 185 ASP A N 1
ATOM 1297 C CA . ASP A 1 185 ? 3.853 -0.812 13.354 1.00 98.38 185 ASP A CA 1
ATOM 1298 C C . ASP A 1 185 ? 2.591 -0.295 14.070 1.00 98.38 185 ASP A C 1
ATOM 1300 O O . ASP A 1 185 ? 2.380 -0.530 15.264 1.00 98.38 185 ASP A O 1
ATOM 1304 N N . TYR A 1 186 ? 1.708 0.398 13.344 1.00 98.31 186 TYR A N 1
ATOM 1305 C CA . TYR A 1 186 ? 0.445 0.874 13.906 1.00 98.31 186 TYR A CA 1
ATOM 1306 C C . TYR A 1 186 ? -0.465 -0.264 14.358 1.00 98.31 186 TYR A C 1
ATOM 1308 O O . TYR A 1 186 ? -1.046 -0.177 15.440 1.00 98.31 186 TYR A O 1
ATOM 1316 N N . LEU A 1 187 ? -0.589 -1.317 13.548 1.00 98.25 187 LEU A N 1
ATOM 1317 C CA . LEU A 1 187 ? -1.436 -2.473 13.849 1.00 98.25 187 LEU A CA 1
ATOM 1318 C C . LEU A 1 187 ? -0.883 -3.348 14.982 1.00 98.25 187 LEU A C 1
ATOM 1320 O O . LEU A 1 187 ? -1.652 -4.106 15.584 1.00 98.25 187 LEU A O 1
ATOM 1324 N N . GLU A 1 188 ? 0.415 -3.254 15.272 1.00 97.75 188 GLU A N 1
ATOM 1325 C CA . GLU A 1 188 ? 1.026 -3.850 16.463 1.00 97.75 188 GLU A CA 1
ATOM 1326 C C . GLU A 1 188 ? 0.679 -3.073 17.739 1.00 97.75 188 GLU A C 1
ATOM 1328 O O . GLU A 1 188 ? 0.472 -3.684 18.789 1.00 97.75 188 GLU A O 1
ATOM 1333 N N . TYR A 1 189 ? 0.577 -1.743 17.655 1.00 95.88 189 TYR A N 1
ATOM 1334 C CA . TYR A 1 189 ? 0.327 -0.885 18.814 1.00 95.88 189 TYR A CA 1
ATOM 1335 C C . TYR A 1 189 ? -1.160 -0.701 19.145 1.00 95.88 189 TYR A C 1
ATOM 1337 O O . TYR A 1 189 ? -1.541 -0.702 20.315 1.00 95.88 189 TYR A O 1
ATOM 1345 N N . THR A 1 190 ? -2.022 -0.518 18.142 1.00 95.75 190 THR A N 1
ATOM 1346 C CA . THR A 1 190 ? -3.456 -0.282 18.359 1.00 95.75 190 THR A CA 1
ATOM 1347 C C . THR A 1 190 ? -4.310 -0.782 17.197 1.00 95.75 190 THR A C 1
ATOM 1349 O O . THR A 1 190 ? -3.860 -0.925 16.061 1.00 95.75 190 THR A O 1
ATOM 1352 N N . ALA A 1 191 ? -5.582 -1.054 17.480 1.00 98.25 191 ALA A N 1
ATOM 1353 C CA . ALA A 1 191 ? -6.508 -1.515 16.467 1.00 98.25 191 ALA A CA 1
ATOM 1354 C C . ALA A 1 191 ? -7.016 -0.369 15.579 1.00 98.25 191 ALA A C 1
ATOM 1356 O O . ALA A 1 191 ? -7.452 0.683 16.062 1.00 98.25 191 ALA A O 1
ATOM 1357 N N . PHE A 1 192 ? -7.034 -0.628 14.270 1.00 98.69 192 PHE A N 1
ATOM 1358 C CA . PHE A 1 192 ? -7.541 0.286 13.249 1.00 98.69 192 PHE A CA 1
ATOM 1359 C C . PHE A 1 192 ? -8.530 -0.402 12.309 1.00 98.69 192 PHE A C 1
ATOM 1361 O O . PHE A 1 192 ? -8.414 -1.589 11.990 1.00 98.69 192 PHE A O 1
ATOM 1368 N N . SER A 1 193 ? -9.482 0.377 11.797 1.00 98.69 193 SER A N 1
ATOM 1369 C CA . SER A 1 193 ? -10.210 -0.005 10.590 1.00 98.69 193 SER A CA 1
ATOM 1370 C C . SER A 1 193 ? -9.326 0.198 9.358 1.00 98.69 193 SER A C 1
ATOM 1372 O O . SER A 1 193 ? -8.391 0.999 9.381 1.00 98.69 193 SER A O 1
ATOM 1374 N N . ARG A 1 194 ? -9.648 -0.469 8.240 1.00 98.56 194 ARG A N 1
ATOM 1375 C CA . ARG A 1 194 ? -8.941 -0.242 6.967 1.00 98.56 194 ARG A CA 1
ATOM 1376 C C . ARG A 1 194 ? -8.930 1.245 6.599 1.00 98.56 194 ARG A C 1
ATOM 1378 O O . ARG A 1 194 ? -7.900 1.782 6.215 1.00 98.56 194 ARG A O 1
ATOM 1385 N N . LYS A 1 195 ? -10.087 1.907 6.712 1.00 98.62 195 LYS A N 1
ATOM 1386 C CA . LYS A 1 195 ? -10.236 3.336 6.403 1.00 98.62 195 LYS A CA 1
ATOM 1387 C C . LYS A 1 195 ? -9.425 4.198 7.372 1.00 98.62 195 LYS A C 1
ATOM 1389 O O . LYS A 1 195 ? -8.682 5.056 6.912 1.00 98.62 195 LYS A O 1
ATOM 1394 N N . GLY A 1 196 ? -9.529 3.927 8.672 1.00 98.50 196 GLY A N 1
ATOM 1395 C CA . GLY A 1 196 ? -8.813 4.669 9.707 1.00 98.50 196 GLY A CA 1
ATOM 1396 C C . GLY A 1 196 ? -7.297 4.564 9.560 1.00 98.50 196 GLY A C 1
ATOM 1397 O O . GLY A 1 196 ? -6.616 5.574 9.665 1.00 98.50 196 GLY A O 1
ATOM 1398 N N . LEU A 1 197 ? -6.762 3.385 9.221 1.00 98.75 197 LEU A N 1
ATOM 1399 C CA . LEU A 1 197 ? -5.323 3.222 8.998 1.00 98.75 197 LEU A CA 1
ATOM 1400 C C . LEU A 1 197 ? -4.833 4.008 7.772 1.00 98.75 197 LEU A C 1
ATOM 1402 O O . LEU A 1 197 ? -3.793 4.655 7.830 1.00 98.75 197 LEU A O 1
ATOM 1406 N N . ILE A 1 198 ? -5.601 4.020 6.676 1.00 98.75 198 ILE A N 1
ATOM 1407 C CA . ILE A 1 198 ? -5.274 4.825 5.484 1.00 98.75 198 ILE A CA 1
ATOM 1408 C C . ILE A 1 198 ? -5.293 6.328 5.813 1.00 98.75 198 ILE A C 1
ATOM 1410 O O . ILE A 1 198 ? -4.465 7.090 5.316 1.00 98.75 198 ILE A O 1
ATOM 1414 N N . GLU A 1 199 ? -6.246 6.783 6.624 1.00 98.50 199 GLU A N 1
ATOM 1415 C CA . GLU A 1 199 ? -6.323 8.180 7.074 1.00 98.50 199 GLU A CA 1
ATOM 1416 C C . GLU A 1 199 ? -5.171 8.542 8.016 1.00 98.50 199 GLU A C 1
ATOM 1418 O O . GLU A 1 199 ? -4.580 9.611 7.864 1.00 98.50 199 GLU A O 1
ATOM 1423 N N . GLN A 1 200 ? -4.780 7.625 8.902 1.00 98.62 200 GLN A N 1
ATOM 1424 C CA . GLN A 1 200 ? -3.638 7.799 9.794 1.00 98.62 200 GLN A CA 1
ATOM 1425 C C . GLN A 1 200 ? -2.324 7.962 9.016 1.00 98.62 200 GLN A C 1
ATOM 1427 O O . GLN A 1 200 ? -1.557 8.881 9.292 1.00 98.62 200 GLN A O 1
ATOM 1432 N N . LEU A 1 201 ? -2.079 7.132 7.999 1.00 98.62 201 LEU A N 1
ATOM 1433 C CA . LEU A 1 201 ? -0.882 7.259 7.156 1.00 98.62 201 LEU A CA 1
ATOM 1434 C C . LEU A 1 201 ? -0.883 8.566 6.345 1.00 98.62 201 LEU A C 1
ATOM 1436 O O . LEU A 1 201 ? 0.158 9.195 6.182 1.00 98.62 201 LEU A O 1
ATOM 1440 N N . GLN A 1 202 ? -2.045 9.022 5.865 1.00 98.56 202 GLN A N 1
ATOM 1441 C CA . GLN A 1 202 ? -2.146 10.332 5.202 1.00 98.56 202 GLN A CA 1
ATOM 1442 C C . GLN A 1 202 ? -1.834 11.487 6.160 1.00 98.56 202 GLN A C 1
ATOM 1444 O O . GLN A 1 202 ? -1.194 12.458 5.762 1.00 98.56 202 GLN A O 1
ATOM 1449 N N . TYR A 1 203 ? -2.256 11.387 7.424 1.00 97.94 203 TYR A N 1
ATOM 1450 C CA . TYR A 1 203 ? -1.886 12.359 8.453 1.00 97.94 203 TYR A CA 1
ATOM 1451 C C . TYR A 1 203 ? -0.364 12.402 8.670 1.00 97.94 203 TYR A C 1
ATOM 1453 O O . TYR A 1 203 ? 0.212 13.484 8.794 1.00 97.94 203 TYR A O 1
ATOM 1461 N N . GLU A 1 204 ? 0.307 11.250 8.588 1.00 97.69 204 GLU A N 1
ATOM 1462 C CA . GLU A 1 204 ? 1.773 11.139 8.584 1.00 97.69 204 GLU A CA 1
ATOM 1463 C C . GLU A 1 204 ? 2.449 11.562 7.267 1.00 97.69 204 GLU A C 1
ATOM 1465 O O . GLU A 1 204 ? 3.644 11.347 7.083 1.00 97.69 204 GLU A O 1
ATOM 1470 N N . GLN A 1 205 ? 1.714 12.229 6.373 1.00 98.25 205 GLN A N 1
ATOM 1471 C CA . GLN A 1 205 ? 2.206 12.797 5.115 1.00 98.25 205 GLN A CA 1
ATOM 1472 C C . GLN A 1 205 ? 2.550 11.768 4.028 1.00 98.25 205 GLN A C 1
ATOM 1474 O O . GLN A 1 205 ? 3.147 12.131 3.012 1.00 98.25 205 GLN A O 1
ATOM 1479 N N . PHE A 1 206 ? 2.116 10.511 4.165 1.00 98.31 206 PHE A N 1
ATOM 1480 C CA . PHE A 1 206 ? 2.116 9.599 3.024 1.00 98.31 206 PHE A CA 1
ATOM 1481 C C . PHE A 1 206 ? 1.077 10.037 1.994 1.00 98.31 206 PHE A C 1
ATOM 1483 O O . PHE A 1 206 ? -0.024 10.491 2.324 1.00 98.31 206 PHE A O 1
ATOM 1490 N N . SER A 1 207 ? 1.403 9.863 0.712 1.00 98.38 207 SER A N 1
ATOM 1491 C CA . SER A 1 207 ? 0.428 10.108 -0.344 1.00 98.38 207 SER A CA 1
ATOM 1492 C C . SER A 1 207 ? -0.767 9.163 -0.174 1.00 98.38 207 SER A C 1
ATOM 1494 O O . SER A 1 207 ? -0.625 8.019 0.261 1.00 98.38 207 SER A O 1
ATOM 1496 N N . LYS A 1 208 ? -1.967 9.606 -0.563 1.00 98.31 208 LYS A N 1
ATOM 1497 C CA . LYS A 1 208 ? -3.164 8.749 -0.523 1.00 98.31 208 LYS A CA 1
ATOM 1498 C C . LYS A 1 208 ? -2.962 7.434 -1.288 1.00 98.31 208 LYS A C 1
ATOM 1500 O O . LYS A 1 208 ? -3.493 6.402 -0.876 1.00 98.31 208 LYS A O 1
ATOM 1505 N N . ALA A 1 209 ? -2.217 7.480 -2.393 1.00 97.81 209 ALA A N 1
ATOM 1506 C CA . ALA A 1 209 ? -1.893 6.305 -3.191 1.00 97.81 209 ALA A CA 1
ATOM 1507 C C . ALA A 1 209 ? -1.005 5.327 -2.408 1.00 97.81 209 ALA A C 1
ATOM 1509 O O . ALA A 1 209 ? -1.362 4.157 -2.311 1.00 97.81 209 ALA A O 1
ATOM 1510 N N . ASP A 1 210 ? 0.074 5.809 -1.785 1.00 98.06 210 ASP A N 1
ATOM 1511 C CA . ASP A 1 210 ? 0.992 4.963 -1.010 1.00 98.06 210 ASP A CA 1
ATOM 1512 C C . ASP A 1 210 ? 0.332 4.415 0.258 1.00 98.06 210 ASP A C 1
ATOM 1514 O O . ASP A 1 210 ? 0.475 3.236 0.559 1.00 98.06 210 ASP A O 1
ATOM 1518 N N . ALA A 1 211 ? -0.461 5.230 0.960 1.00 98.56 211 ALA A N 1
ATOM 1519 C CA . ALA A 1 211 ? -1.221 4.798 2.131 1.00 98.56 211 ALA A CA 1
ATOM 1520 C C . ALA A 1 211 ? -2.242 3.702 1.782 1.00 98.56 211 ALA A C 1
ATOM 1522 O O . ALA A 1 211 ? -2.359 2.702 2.487 1.00 98.56 211 ALA A O 1
ATOM 1523 N N . THR A 1 212 ? -2.973 3.868 0.674 1.00 98.38 212 THR A N 1
ATOM 1524 C CA . THR A 1 212 ? -3.931 2.850 0.210 1.00 98.38 212 THR A CA 1
ATOM 1525 C C . THR A 1 212 ? -3.204 1.580 -0.215 1.00 98.38 212 THR A C 1
ATOM 1527 O O . THR A 1 212 ? -3.594 0.491 0.197 1.00 98.38 212 THR A O 1
ATOM 1530 N N . PHE A 1 213 ? -2.122 1.727 -0.987 1.00 97.56 213 PHE A N 1
ATOM 1531 C CA . PHE A 1 213 ? -1.279 0.613 -1.404 1.00 97.56 213 PHE A CA 1
ATOM 1532 C C . PHE A 1 213 ? -0.763 -0.169 -0.197 1.00 97.56 213 PHE A C 1
ATOM 1534 O O . PHE A 1 213 ? -0.890 -1.388 -0.166 1.00 97.56 213 PHE A O 1
ATOM 1541 N N . ALA A 1 214 ? -0.243 0.522 0.817 1.00 98.06 214 ALA A N 1
ATOM 1542 C CA . ALA A 1 214 ? 0.314 -0.109 2.000 1.00 98.06 214 ALA A CA 1
ATOM 1543 C C . ALA A 1 214 ? -0.711 -0.968 2.740 1.00 98.06 214 ALA A C 1
ATOM 1545 O O . ALA A 1 214 ? -0.475 -2.146 3.002 1.00 98.06 214 ALA A O 1
ATOM 1546 N N . VAL A 1 215 ? -1.884 -0.399 3.016 1.00 98.31 215 VAL A N 1
ATOM 1547 C CA . VAL A 1 215 ? -2.946 -1.100 3.742 1.00 98.31 215 VAL A CA 1
ATOM 1548 C C . VAL A 1 215 ? -3.523 -2.272 2.940 1.00 98.31 215 VAL A C 1
ATOM 1550 O O . VAL A 1 215 ? -3.913 -3.277 3.533 1.00 98.31 215 VAL A O 1
ATOM 1553 N N . ASP A 1 216 ? -3.549 -2.180 1.608 1.00 97.31 216 ASP A N 1
ATOM 1554 C CA . ASP A 1 216 ? -3.993 -3.276 0.737 1.00 97.31 216 ASP A CA 1
ATOM 1555 C C . ASP A 1 216 ? -2.929 -4.365 0.539 1.00 97.31 216 ASP A C 1
ATOM 1557 O O . ASP A 1 216 ? -3.266 -5.505 0.212 1.00 97.31 216 ASP A O 1
ATOM 1561 N N . HIS A 1 217 ? -1.654 -4.038 0.751 1.00 96.31 217 HIS A N 1
ATOM 1562 C CA . HIS A 1 217 ? -0.547 -4.983 0.638 1.00 96.31 217 HIS A CA 1
ATOM 1563 C C . HIS A 1 217 ? -0.408 -5.880 1.879 1.00 96.31 217 HIS A C 1
ATOM 1565 O O . HIS A 1 217 ? 0.028 -7.031 1.774 1.00 96.31 217 HIS A O 1
ATOM 1571 N N . ILE A 1 218 ? -0.794 -5.383 3.058 1.00 96.56 218 ILE A N 1
ATOM 1572 C CA . ILE A 1 218 ? -0.666 -6.119 4.320 1.00 96.56 218 ILE A CA 1
ATOM 1573 C C . ILE A 1 218 ? -1.824 -7.107 4.480 1.00 96.56 218 ILE A C 1
ATOM 1575 O O . ILE A 1 218 ? -2.998 -6.809 4.253 1.00 96.56 218 ILE A O 1
ATOM 1579 N N . LYS A 1 219 ? -1.503 -8.317 4.940 1.00 96.88 219 LYS A N 1
ATOM 1580 C CA . LYS A 1 219 ? -2.503 -9.344 5.250 1.00 96.88 219 LYS A CA 1
ATOM 1581 C C . LYS A 1 219 ? -3.074 -9.128 6.648 1.00 96.88 219 LYS A C 1
ATOM 1583 O O . LYS A 1 219 ? -2.521 -9.618 7.627 1.00 96.88 219 LYS A O 1
ATOM 1588 N N . VAL A 1 220 ? -4.208 -8.437 6.728 1.00 97.44 220 VAL A N 1
ATOM 1589 C CA . VAL A 1 220 ? -4.875 -8.108 7.998 1.00 97.44 220 VAL A CA 1
ATOM 1590 C C . VAL A 1 220 ? -6.273 -8.713 8.061 1.00 97.44 220 VAL A C 1
ATOM 1592 O O . VAL A 1 220 ? -7.075 -8.563 7.137 1.00 97.44 220 VAL A O 1
ATOM 1595 N N . ASN A 1 221 ? -6.612 -9.344 9.188 1.00 98.19 221 ASN A N 1
ATOM 1596 C CA . ASN A 1 221 ? -7.994 -9.705 9.482 1.00 98.19 221 ASN A CA 1
ATOM 1597 C C . ASN A 1 221 ? -8.732 -8.511 10.107 1.00 98.19 221 ASN A C 1
ATOM 1599 O O . ASN A 1 221 ? -8.672 -8.263 11.311 1.00 98.19 221 ASN A O 1
ATOM 1603 N N . TRP A 1 222 ? -9.473 -7.774 9.286 1.00 98.50 222 TRP A N 1
ATOM 1604 C CA . TRP A 1 222 ? -10.205 -6.586 9.733 1.00 98.50 222 TRP A CA 1
ATOM 1605 C C . TRP A 1 222 ? -11.337 -6.876 10.731 1.00 98.50 222 TRP A C 1
ATOM 1607 O O . TRP A 1 222 ? -11.727 -5.985 11.483 1.00 98.50 222 TRP A O 1
ATOM 1617 N N . ASN A 1 223 ? -11.858 -8.107 10.772 1.00 98.69 223 ASN A N 1
ATOM 1618 C CA . ASN A 1 223 ? -12.821 -8.513 11.798 1.00 98.69 223 ASN A CA 1
ATOM 1619 C C . ASN A 1 223 ? -12.138 -8.660 13.166 1.00 98.69 223 ASN A C 1
ATOM 1621 O O . ASN A 1 223 ? -12.693 -8.239 14.178 1.00 98.69 223 ASN A O 1
ATOM 1625 N N . GLU A 1 224 ? -10.918 -9.204 13.201 1.00 98.44 224 GLU A N 1
ATOM 1626 C CA . GLU A 1 224 ? -10.116 -9.258 14.430 1.00 98.44 224 GLU A CA 1
ATOM 1627 C C . GLU A 1 224 ? -9.729 -7.859 14.905 1.00 98.44 224 GLU A C 1
ATOM 1629 O O . GLU A 1 224 ? -9.818 -7.583 16.097 1.00 98.44 224 GLU A O 1
ATOM 1634 N N . GLN A 1 225 ? -9.374 -6.955 13.988 1.00 98.75 225 GLN A N 1
ATOM 1635 C CA . GLN A 1 225 ? -9.117 -5.556 14.340 1.00 98.75 225 GLN A CA 1
ATOM 1636 C C . GLN A 1 225 ? -10.357 -4.886 14.951 1.00 98.75 225 GLN A C 1
ATOM 1638 O O . GLN A 1 225 ? -10.249 -4.202 15.966 1.00 98.75 225 GLN A O 1
ATOM 1643 N N . ALA A 1 226 ? -11.554 -5.147 14.415 1.00 98.81 226 ALA A N 1
ATOM 1644 C CA . ALA A 1 226 ? -12.795 -4.645 15.006 1.00 98.81 226 ALA A CA 1
ATOM 1645 C C . ALA A 1 226 ? -13.057 -5.218 16.408 1.00 98.81 226 ALA A C 1
ATOM 1647 O O . ALA A 1 226 ? -13.507 -4.490 17.287 1.00 98.81 226 ALA A O 1
ATOM 1648 N N . ALA A 1 227 ? -12.766 -6.503 16.636 1.00 98.69 227 ALA A N 1
ATOM 1649 C CA . ALA A 1 227 ? -12.900 -7.133 17.951 1.00 98.69 227 ALA A CA 1
ATOM 1650 C C . ALA A 1 227 ? -11.908 -6.566 18.976 1.00 98.69 227 ALA A C 1
ATOM 1652 O O . ALA A 1 227 ? -12.304 -6.282 20.104 1.00 98.69 227 ALA A O 1
ATOM 1653 N N . LYS A 1 228 ? -10.648 -6.343 18.574 1.00 98.62 228 LYS A N 1
ATOM 1654 C CA . LYS A 1 228 ? -9.643 -5.668 19.406 1.00 98.62 228 LYS A CA 1
ATOM 1655 C C . LYS A 1 228 ? -10.112 -4.263 19.782 1.00 98.62 228 LYS A C 1
ATOM 1657 O O . LYS A 1 228 ? -10.225 -3.968 20.961 1.00 98.62 228 LYS A O 1
ATOM 1662 N N . LYS A 1 229 ? -10.527 -3.452 18.801 1.00 98.62 229 LYS A N 1
ATOM 1663 C CA . LYS A 1 229 ? -11.012 -2.087 19.061 1.00 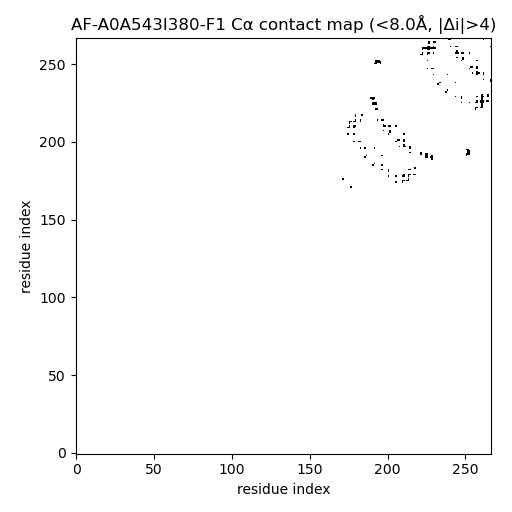98.62 229 LYS A CA 1
ATOM 1664 C C . LYS A 1 229 ? -12.255 -2.063 19.953 1.00 98.62 229 LYS A C 1
ATOM 1666 O O . LYS A 1 229 ? -12.364 -1.220 20.836 1.00 98.62 229 LYS A O 1
ATOM 1671 N N . ALA A 1 230 ? -13.189 -2.992 19.738 1.00 98.62 230 ALA A N 1
ATOM 1672 C CA . ALA A 1 230 ? -14.373 -3.149 20.581 1.00 98.62 230 ALA A CA 1
ATOM 1673 C C . ALA A 1 230 ? -13.987 -3.432 22.039 1.00 98.62 230 ALA A C 1
ATOM 1675 O O . ALA A 1 230 ? -14.565 -2.845 22.951 1.00 98.62 230 ALA A O 1
ATOM 1676 N N . LYS A 1 231 ? -13.000 -4.313 22.245 1.00 98.50 231 LYS A N 1
ATOM 1677 C CA . LYS A 1 231 ? -12.473 -4.645 23.567 1.00 98.50 231 LYS A CA 1
ATOM 1678 C C . LYS A 1 231 ? -11.814 -3.428 24.208 1.00 98.50 231 LYS A C 1
ATO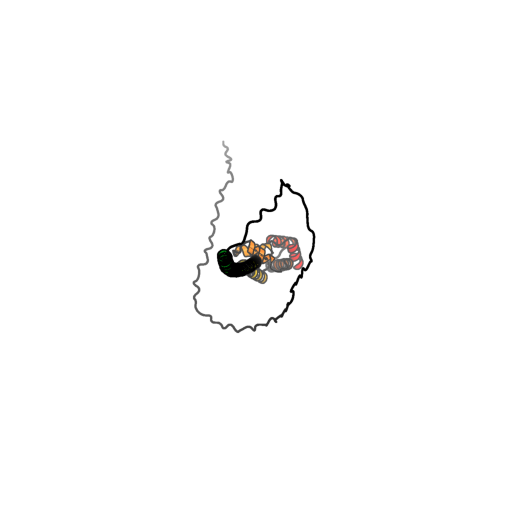M 1680 O O . LYS A 1 231 ? -12.178 -3.102 25.330 1.00 98.50 231 LYS A O 1
ATOM 1685 N N . ASP A 1 232 ? -10.941 -2.736 23.478 1.00 98.06 232 ASP A N 1
ATOM 1686 C CA . ASP A 1 232 ? -10.255 -1.535 23.965 1.00 98.06 232 ASP A CA 1
ATOM 1687 C C . ASP A 1 232 ? -11.272 -0.497 24.464 1.00 98.06 232 ASP A C 1
ATOM 1689 O O . ASP A 1 232 ? -11.151 0.007 25.574 1.00 98.06 232 ASP A O 1
ATOM 1693 N N . TYR A 1 233 ? -12.343 -0.227 23.706 1.00 98.00 233 TYR A N 1
ATOM 1694 C CA . TYR A 1 233 ? -13.397 0.688 24.162 1.00 98.00 233 TYR A CA 1
ATOM 1695 C C . TYR A 1 233 ? -14.057 0.249 25.466 1.00 98.00 233 TYR A C 1
ATOM 1697 O O . TYR A 1 233 ? -14.266 1.088 26.341 1.00 98.00 233 TYR A O 1
ATOM 1705 N N . LEU A 1 234 ? -14.379 -1.041 25.597 1.00 98.12 234 LEU A N 1
ATOM 1706 C CA . LEU A 1 234 ? -15.013 -1.582 26.799 1.00 98.12 234 LEU A CA 1
ATOM 1707 C C . LEU A 1 234 ? -14.083 -1.601 28.016 1.00 98.12 234 LEU A C 1
ATOM 1709 O O . LEU A 1 234 ? -14.573 -1.580 29.143 1.00 98.12 234 LEU A O 1
ATOM 1713 N N . GLU A 1 235 ? -12.765 -1.615 27.812 1.00 97.69 235 GLU A N 1
ATOM 1714 C CA . GLU A 1 235 ? -11.790 -1.452 28.895 1.00 97.69 235 GLU A CA 1
ATOM 1715 C C . GLU A 1 235 ? -11.774 -0.017 29.452 1.00 97.69 235 GLU A C 1
ATOM 1717 O O . GLU A 1 235 ? -11.489 0.170 30.634 1.00 97.69 235 GLU A O 1
ATOM 1722 N N . TYR A 1 236 ? -12.128 0.989 28.642 1.00 95.25 236 TYR A N 1
ATOM 1723 C CA . TYR A 1 236 ? -12.158 2.395 29.068 1.00 95.25 236 TYR A CA 1
ATOM 1724 C C . TYR A 1 236 ? -13.539 2.894 29.505 1.00 95.25 236 TYR A C 1
ATOM 1726 O O . TYR A 1 236 ? -13.628 3.733 30.401 1.00 95.25 236 TYR A O 1
ATOM 1734 N N . THR A 1 237 ? -14.621 2.441 28.868 1.00 95.44 237 THR A N 1
ATOM 1735 C CA . THR A 1 237 ? -15.980 2.895 29.191 1.00 95.44 237 THR A CA 1
ATOM 1736 C C . THR A 1 237 ? -17.049 1.880 28.788 1.00 95.44 237 THR A C 1
ATOM 1738 O O . THR A 1 237 ? -16.879 1.080 27.870 1.00 95.44 237 THR A O 1
ATOM 1741 N N . ALA A 1 238 ? -18.193 1.921 29.467 1.00 97.50 238 ALA A N 1
ATOM 1742 C CA . ALA A 1 238 ? -19.313 1.043 29.162 1.00 97.50 238 ALA A CA 1
ATOM 1743 C C . ALA A 1 238 ? -20.062 1.508 27.903 1.00 97.50 238 ALA A C 1
ATOM 1745 O O . ALA A 1 238 ? -20.409 2.680 27.764 1.00 97.50 238 ALA A O 1
ATOM 1746 N N . PHE A 1 239 ? -20.394 0.563 27.023 1.00 98.25 239 PHE A N 1
ATOM 1747 C CA . PHE A 1 239 ? -21.240 0.795 25.854 1.00 98.25 239 PHE A CA 1
ATOM 1748 C C . PHE A 1 239 ? -22.422 -0.175 25.820 1.00 98.25 239 PHE A C 1
ATOM 1750 O O . PHE A 1 239 ? -22.315 -1.336 26.213 1.00 98.25 239 PHE A O 1
ATOM 1757 N N . SER A 1 240 ? -23.549 0.278 25.266 1.00 98.31 240 SER A N 1
ATOM 1758 C CA . SER A 1 240 ? -24.591 -0.635 24.788 1.00 98.31 240 SER A CA 1
ATOM 1759 C C . SER A 1 240 ? -24.148 -1.311 23.483 1.00 98.31 240 SER A C 1
ATOM 1761 O O . SER A 1 240 ? -23.316 -0.771 22.752 1.00 98.31 240 SER A O 1
ATOM 1763 N N . ARG A 1 241 ? -24.748 -2.460 23.129 1.00 98.62 241 ARG A N 1
ATOM 1764 C CA . ARG A 1 241 ? -24.477 -3.155 21.853 1.00 98.62 241 ARG A CA 1
ATOM 1765 C C . ARG A 1 241 ? -24.601 -2.216 20.647 1.00 98.62 241 ARG A C 1
ATOM 1767 O O . ARG A 1 241 ? -23.727 -2.197 19.787 1.00 98.62 241 ARG A O 1
ATOM 1774 N N . GLY A 1 242 ? -25.693 -1.450 20.581 1.00 98.56 242 GLY A N 1
ATOM 1775 C CA . GLY A 1 242 ? -25.937 -0.492 19.498 1.00 98.56 242 GLY A CA 1
ATOM 1776 C C . GLY A 1 242 ? -24.912 0.641 19.490 1.00 98.56 242 GLY A C 1
ATOM 1777 O O . GLY A 1 242 ? -24.306 0.899 18.456 1.00 98.56 242 GLY A O 1
ATOM 1778 N N . GLY A 1 243 ? -24.644 1.232 20.659 1.00 98.56 243 GLY A N 1
ATOM 1779 C CA . GLY A 1 243 ? -23.672 2.316 20.791 1.00 98.56 243 GLY A CA 1
ATOM 1780 C C . GLY A 1 243 ? -22.261 1.906 20.372 1.00 98.56 243 GLY A C 1
ATOM 1781 O O . GLY A 1 243 ? -21.604 2.648 19.651 1.00 98.56 243 GLY A O 1
ATOM 1782 N N . LEU A 1 244 ? -21.811 0.701 20.741 1.00 98.69 244 LEU A N 1
ATOM 1783 C CA . LEU A 1 244 ? -20.493 0.210 20.331 1.00 98.69 244 LEU A CA 1
ATOM 1784 C C . LEU A 1 244 ? -20.426 -0.085 18.825 1.00 98.69 244 LEU A C 1
ATOM 1786 O O . LEU A 1 244 ? -19.401 0.168 18.196 1.00 98.69 244 LEU A O 1
ATOM 1790 N N . ILE A 1 245 ? -21.514 -0.580 18.218 1.00 98.81 245 ILE A N 1
ATOM 1791 C CA . ILE A 1 245 ? -21.583 -0.754 16.757 1.00 98.81 245 ILE A CA 1
ATOM 1792 C C . ILE A 1 245 ? -21.424 0.598 16.057 1.00 98.81 245 ILE A C 1
ATOM 1794 O O . ILE A 1 245 ? -20.647 0.697 15.107 1.00 98.81 245 ILE A O 1
ATOM 1798 N N . ASP A 1 246 ? -22.142 1.624 16.509 1.00 98.69 246 ASP A N 1
ATOM 1799 C CA . ASP A 1 246 ? -22.076 2.952 15.901 1.00 98.69 246 ASP A CA 1
ATOM 1800 C C . ASP A 1 246 ? -20.708 3.607 16.114 1.00 98.69 246 ASP A C 1
ATOM 1802 O O . ASP A 1 246 ? -20.162 4.177 15.169 1.00 98.69 246 ASP A O 1
ATOM 1806 N N . GLN A 1 247 ? -20.094 3.421 17.286 1.00 98.62 247 GLN A N 1
ATOM 1807 C CA . GLN A 1 247 ? -18.733 3.885 17.553 1.00 98.62 247 GLN A CA 1
ATOM 1808 C C . GLN A 1 247 ? -17.716 3.244 16.599 1.00 98.62 247 GLN A C 1
ATOM 1810 O O . GLN A 1 247 ? -16.925 3.941 15.972 1.00 98.62 247 GLN A O 1
ATOM 1815 N N . LEU A 1 248 ? -17.756 1.922 16.410 1.00 98.62 248 LEU A N 1
ATOM 1816 C CA . LEU A 1 248 ? -16.849 1.252 15.471 1.00 98.62 248 LEU A CA 1
ATOM 1817 C C . LEU A 1 248 ? -17.091 1.700 14.021 1.00 98.62 248 LEU A C 1
ATOM 1819 O O . LEU A 1 248 ? -16.154 1.803 13.231 1.00 98.62 248 LEU A O 1
ATOM 1823 N N . ARG A 1 249 ? -18.337 1.999 13.641 1.00 98.69 249 ARG A N 1
ATOM 1824 C CA . ARG A 1 249 ? -18.626 2.563 12.314 1.00 98.69 249 ARG A CA 1
ATOM 1825 C C . ARG A 1 249 ? -18.070 3.970 12.149 1.00 98.69 249 ARG A C 1
ATOM 1827 O O . ARG A 1 249 ? -17.594 4.288 11.061 1.00 98.69 249 ARG A O 1
ATOM 1834 N N . PHE A 1 250 ? -18.126 4.785 13.200 1.00 98.06 250 PHE A N 1
ATOM 1835 C CA . PHE A 1 250 ? -17.502 6.105 13.219 1.00 98.06 250 PHE A CA 1
ATOM 1836 C C . PHE A 1 250 ? -15.981 6.004 13.026 1.00 98.06 250 PHE A C 1
ATOM 1838 O O . PHE A 1 250 ? -15.429 6.712 12.192 1.00 98.06 250 PHE A O 1
ATOM 1845 N N . GLU A 1 251 ? -15.338 5.019 13.659 1.00 97.81 251 GLU A N 1
ATOM 1846 C CA . GLU A 1 251 ? -13.920 4.660 13.458 1.00 97.81 251 GLU A CA 1
ATOM 1847 C C . GLU A 1 251 ? -13.614 4.074 12.060 1.00 97.81 251 GLU A C 1
ATOM 1849 O O . GLU A 1 251 ? -12.488 3.668 11.764 1.00 97.81 251 GLU A O 1
ATOM 1854 N N . GLY A 1 252 ? -14.609 3.983 11.173 1.00 98.38 252 GLY A N 1
ATOM 1855 C CA . GLY A 1 252 ? -14.445 3.560 9.784 1.00 98.38 252 GLY A CA 1
ATOM 1856 C C . GLY A 1 252 ? -14.545 2.053 9.543 1.00 98.38 252 GLY A C 1
ATOM 1857 O O . GLY A 1 252 ? -14.268 1.605 8.426 1.00 98.38 252 GLY A O 1
ATOM 1858 N N . PHE A 1 253 ? -14.950 1.251 10.535 1.00 98.75 253 PHE A N 1
ATOM 1859 C CA . PHE A 1 253 ? -15.273 -0.158 10.298 1.00 98.75 253 PHE A CA 1
ATOM 1860 C C . PHE A 1 253 ? -16.567 -0.298 9.492 1.00 98.75 253 PHE A C 1
ATOM 1862 O O . PHE A 1 253 ? -17.536 0.447 9.654 1.00 98.75 253 PHE A O 1
ATOM 1869 N N . THR A 1 254 ? -16.623 -1.320 8.639 1.00 98.69 254 THR A N 1
ATOM 1870 C CA . THR A 1 254 ? -17.884 -1.693 7.994 1.00 98.69 254 THR A CA 1
ATOM 1871 C C . THR A 1 254 ? -18.883 -2.183 9.039 1.00 98.69 254 THR A C 1
ATOM 1873 O O . THR A 1 254 ? -18.518 -2.722 10.084 1.00 98.69 254 THR A O 1
ATOM 1876 N N . LEU A 1 255 ? -20.174 -2.076 8.734 1.00 98.62 255 LEU A N 1
ATOM 1877 C CA . LEU A 1 255 ? -21.225 -2.545 9.634 1.00 98.62 255 LEU A CA 1
ATOM 1878 C C . LEU A 1 255 ? -21.096 -4.049 9.970 1.00 98.62 255 LEU A C 1
ATOM 1880 O O . LEU A 1 255 ? -21.430 -4.466 11.078 1.00 98.62 255 LEU A O 1
ATOM 1884 N N . ALA A 1 256 ? -20.599 -4.868 9.037 1.00 98.69 256 ALA A N 1
ATOM 1885 C CA . ALA A 1 256 ? -20.334 -6.285 9.282 1.00 98.69 256 ALA A CA 1
ATOM 1886 C C . ALA A 1 256 ? -19.184 -6.496 10.285 1.00 98.69 256 ALA A C 1
ATOM 1888 O O . ALA A 1 256 ? -19.352 -7.257 11.235 1.00 98.69 256 ALA A O 1
ATOM 1889 N N . GLN A 1 257 ? -18.070 -5.776 10.118 1.00 98.81 257 GLN A N 1
ATOM 1890 C CA . GLN A 1 257 ? -16.926 -5.806 11.039 1.00 98.81 257 GLN A CA 1
ATOM 1891 C C . GLN A 1 257 ? -17.303 -5.293 12.429 1.00 98.81 257 GLN A C 1
ATOM 1893 O O . GLN A 1 257 ? -16.988 -5.937 13.422 1.00 98.81 257 GLN A O 1
ATOM 1898 N N . ALA A 1 258 ? -18.040 -4.183 12.509 1.00 98.75 258 ALA A N 1
ATOM 1899 C CA . ALA A 1 258 ? -18.521 -3.638 13.774 1.00 98.75 258 ALA A CA 1
ATOM 1900 C C . ALA A 1 258 ? -19.395 -4.659 14.520 1.00 98.75 258 ALA A C 1
ATOM 1902 O O . ALA A 1 258 ? -19.137 -4.975 15.678 1.00 98.75 258 ALA A O 1
ATOM 1903 N N . ARG A 1 259 ? -20.380 -5.265 13.838 1.00 98.75 259 ARG A N 1
ATOM 1904 C CA . ARG A 1 259 ? -21.209 -6.331 14.429 1.00 98.75 259 ARG A CA 1
ATOM 1905 C C . ARG A 1 259 ? -20.397 -7.543 14.869 1.00 98.75 259 ARG A C 1
ATOM 1907 O O . ARG A 1 259 ? -20.724 -8.133 15.897 1.00 98.75 259 ARG A O 1
ATOM 1914 N N . TYR A 1 260 ? -19.380 -7.923 14.098 1.00 98.75 260 TYR A N 1
ATOM 1915 C CA . TYR A 1 260 ? -18.466 -8.994 14.479 1.00 98.75 260 TYR A CA 1
ATOM 1916 C C . TYR A 1 260 ? -17.709 -8.637 15.761 1.00 98.75 260 TYR A C 1
ATOM 1918 O O . TYR A 1 260 ? -17.723 -9.425 16.701 1.00 98.75 260 TYR A O 1
ATOM 1926 N N . GLY A 1 261 ? -17.106 -7.446 15.821 1.00 98.62 261 GLY A N 1
ATOM 1927 C CA . GLY A 1 261 ? -16.326 -6.992 16.969 1.00 98.62 261 GLY A CA 1
ATOM 1928 C C . GLY A 1 261 ? -17.152 -6.935 18.250 1.00 98.62 261 GLY A C 1
ATOM 1929 O O . GLY A 1 261 ? -16.749 -7.504 19.258 1.00 98.62 261 GLY A O 1
ATOM 1930 N N . VAL A 1 262 ? -18.354 -6.355 18.184 1.00 98.62 262 VAL A N 1
ATOM 1931 C CA . VAL A 1 262 ? -19.288 -6.296 19.323 1.00 98.62 262 VAL A CA 1
ATOM 1932 C C . VAL A 1 262 ? -19.711 -7.694 19.789 1.00 98.62 262 VAL A C 1
ATOM 1934 O O . VAL A 1 262 ? -19.681 -7.980 20.982 1.00 98.62 262 VAL A O 1
ATOM 1937 N N . LYS A 1 263 ? -20.008 -8.607 18.854 1.00 98.69 263 LYS A N 1
ATOM 1938 C CA . LYS A 1 263 ? -20.314 -10.005 19.195 1.00 98.69 263 LYS A CA 1
ATOM 1939 C C . LYS A 1 263 ? -19.124 -10.711 19.855 1.00 98.69 263 LYS A C 1
ATOM 1941 O O . LYS A 1 263 ? -19.322 -11.509 20.766 1.00 98.69 263 LYS A O 1
ATOM 1946 N N . ALA A 1 264 ? -17.902 -10.449 19.391 1.00 98.31 264 ALA A N 1
ATOM 1947 C CA . ALA A 1 264 ? -16.689 -11.082 19.904 1.00 98.31 264 ALA A CA 1
ATOM 1948 C C . ALA A 1 264 ? -16.382 -10.699 21.362 1.00 98.31 264 ALA A C 1
ATOM 1950 O O . ALA A 1 264 ? -15.774 -11.492 22.075 1.00 98.31 264 ALA A O 1
ATOM 1951 N N . VAL A 1 265 ? -16.838 -9.527 21.814 1.00 97.94 265 VAL A N 1
ATOM 1952 C CA . VAL A 1 265 ? -16.694 -9.058 23.205 1.00 97.94 265 VAL A CA 1
ATOM 1953 C C . VAL A 1 265 ? -17.905 -9.377 24.092 1.00 97.94 265 VAL A C 1
ATOM 1955 O O . VAL A 1 265 ? -17.964 -8.931 25.233 1.00 97.94 265 VAL A O 1
ATOM 1958 N N . GLY A 1 266 ? -18.859 -10.174 23.599 1.00 96.38 266 GLY A N 1
ATOM 1959 C CA . GLY A 1 266 ? -19.988 -10.677 24.390 1.00 96.38 266 GLY A CA 1
ATOM 1960 C C . GLY A 1 266 ? -21.223 -9.772 24.439 1.00 96.38 266 GLY A C 1
ATOM 1961 O O . GLY A 1 266 ? -22.108 -10.025 25.255 1.00 96.38 266 GLY A O 1
ATOM 1962 N N . LEU A 1 267 ? -21.303 -8.754 23.573 1.00 93.94 267 LEU A N 1
ATOM 1963 C CA . LEU A 1 267 ? -22.463 -7.862 23.432 1.00 93.94 267 LEU A CA 1
ATOM 1964 C C . LEU A 1 267 ? -23.325 -8.196 22.212 1.00 93.94 267 LEU A C 1
ATOM 1966 O O . LEU A 1 267 ? -22.830 -8.751 21.198 1.00 93.94 267 LEU A O 1
#

Foldseek 3Di:
DDDDPDDDDPDDPPDDDPDPDDDDPDDDPPPPDDDPDDDDDDDDDDDDDDDDDDDDDDDDDDDDDDDDDDDDDDDDDDDDDDDDDDDDDDDDDDDDDPVVVVVVVVVVVVVVVVVVVVVVVVVVVVVVVVVVVVVVVVVVVVVVVVVVVVVVVVVVVVVVVVVVVVVVVPDDDPLLVVLLVVLVVDVVVAFAALVLQLVVVVVVVRDSVSSNSNSVVDDDDRLVSLLRNLVVVVVPDDDDLVRQLVVVVVRVHDSVSSNSNSVSVPD

Sequence (267 aa):
MSDYWGQNDGTEPTQPMPQAGFPPPQGQPYSSAALTEELAPKKKMSRGKKVGLWTGGILTVLVVIGATSQQQPAATPTAEPVAAASTSEPGNFPAVDPSVQASLDKVAADQAAAEKAAADAEAKAAADAEAKAAADAEAKRKADEAAKKKAAEDAAAKAAAEAAAEKAANAMTVSQEQAVAKAEDYLEYTAFSRKGLIEQLQYEQFSKADATFAVDHIKVNWNEQAAKKAKDYLEYTAFSRGGLIDQLRFEGFTLAQARYGVKAVGL

Organism: NCBI:txid412689